Protein AF-A0A2V7ZYI4-F1 (afdb_monomer_lite)

pLDDT: mean 92.45, std 8.33, range [56.66, 98.75]

Secondary structure (DSSP, 8-state):
-TTTT--GGGSHHHHHHHHHT--------TT--HHHHHHHHHHHGGG-SS--EEEEE--GGGGGGGG--SS-EE-GGG-EEPPP---HHHHHHHHHS----HHHHHHHHHHHHHHHHHHHHHHHHTTPEEEEEEEEESSPPHHHHHHHHHHTGGGT--EEEEEE-TTSEETTEEEE-HHHHHHHHHHHHHHHH--

Radius of gyration: 17.05 Å; chains: 1; bounding box: 43×34×42 Å

Sequence (195 aa):
MFGEGLAWDETVPAQVGAMLGIQTANLAVHGYSTDQAYLRLETELPRFRQPVAIVTLFMTALFGRNLDDDRPHLGPGLAWLPAEHASRLAALAGLLVPYRTDATVRQGIQVTREVLRATVELARARGAQPLIVIPQLGPEVPSERVLRRRIVDEAGLPSVLVEIDPEWHLRWDRHPNARGAHAIASAIAARLEQK

Foldseek 3Di:
DQQPPHDPCLGLQNLLCVLQVHDGDDQDDPPDDLQRSLVSCVVCVVVDQQAAADEAEDELVCLVSLLAQQAFGQFPVRDTDGRDDDDPVVVVVCVVPVDDDPVSVVRSLRRLLVSLVSSCVVCVVSVYHYEYEYEDQADQDPSSVVSCCSRDVVSVRHYDYQYAYNVQADPVDRRGHSVRSNSSNVRVNVSSVPD

Structure (mmCIF, N/CA/C/O backbone):
data_AF-A0A2V7ZYI4-F1
#
_entry.id   AF-A0A2V7ZYI4-F1
#
loop_
_atom_site.group_PDB
_atom_site.id
_atom_site.type_symbol
_atom_site.label_atom_id
_atom_site.label_alt_id
_atom_site.label_comp_id
_atom_site.label_asym_id
_atom_site.label_entity_id
_atom_site.label_seq_id
_atom_site.pdbx_PDB_ins_code
_atom_site.Cartn_x
_atom_site.Cartn_y
_atom_site.Cartn_z
_atom_site.occupancy
_atom_site.B_iso_or_equiv
_atom_site.auth_seq_id
_atom_site.auth_comp_id
_atom_site.auth_asym_id
_atom_site.auth_atom_id
_atom_site.pdbx_PDB_model_num
ATOM 1 N N . MET A 1 1 ? 9.195 -5.439 7.568 1.00 69.12 1 MET A N 1
ATOM 2 C CA . MET A 1 1 ? 7.737 -5.172 7.494 1.00 69.12 1 MET A CA 1
ATOM 3 C C . MET A 1 1 ? 7.470 -3.819 8.160 1.00 69.12 1 MET A C 1
ATOM 5 O O . MET A 1 1 ? 8.301 -3.399 8.950 1.00 69.12 1 MET A O 1
ATOM 9 N N . PHE A 1 2 ? 6.384 -3.093 7.869 1.00 74.00 2 PHE A N 1
ATOM 10 C CA . PHE A 1 2 ? 6.040 -1.882 8.641 1.00 74.00 2 PHE A CA 1
ATOM 11 C C . PHE A 1 2 ? 5.583 -2.295 10.051 1.00 74.00 2 PHE A C 1
ATOM 13 O O . PHE A 1 2 ? 4.421 -2.636 10.253 1.00 74.00 2 PHE A O 1
ATOM 20 N N . GLY A 1 3 ? 6.538 -2.353 10.983 1.00 83.62 3 GLY A N 1
ATOM 21 C CA . GLY A 1 3 ? 6.430 -3.033 12.281 1.00 83.62 3 GLY A CA 1
ATOM 22 C C . GLY A 1 3 ? 7.670 -3.862 12.652 1.00 83.62 3 GLY A C 1
ATOM 23 O O . GLY A 1 3 ? 7.759 -4.356 13.769 1.00 83.62 3 GLY A O 1
ATOM 24 N N . GLU A 1 4 ? 8.630 -4.016 11.731 1.00 86.50 4 GLU A N 1
ATOM 25 C CA . GLU A 1 4 ? 9.935 -4.631 12.002 1.00 86.50 4 GLU A CA 1
ATOM 26 C C . GLU A 1 4 ? 10.623 -3.933 13.177 1.00 86.50 4 GLU A C 1
ATOM 28 O O . GLU A 1 4 ? 10.681 -2.707 13.202 1.00 86.50 4 GLU A O 1
ATOM 33 N N . GLY A 1 5 ? 11.152 -4.694 14.136 1.00 89.25 5 GLY A N 1
ATOM 34 C CA . GLY A 1 5 ? 11.906 -4.134 15.261 1.00 89.25 5 GLY A CA 1
ATOM 35 C C . GLY A 1 5 ? 11.109 -3.240 16.222 1.00 89.25 5 GLY A C 1
ATOM 36 O O . GLY A 1 5 ? 11.733 -2.587 17.054 1.00 89.25 5 GLY A O 1
ATOM 37 N N . LEU A 1 6 ? 9.775 -3.206 16.117 1.00 93.69 6 LEU A N 1
ATOM 38 C CA . LEU A 1 6 ? 8.882 -2.432 16.984 1.00 93.69 6 LEU A CA 1
ATOM 39 C C . LEU A 1 6 ? 8.111 -3.340 17.947 1.00 93.69 6 LEU A C 1
ATOM 41 O O . LEU A 1 6 ? 7.772 -4.479 17.608 1.00 93.69 6 LEU A O 1
ATOM 45 N N . ALA A 1 7 ? 7.787 -2.822 19.132 1.00 94.94 7 ALA A N 1
ATOM 46 C CA . ALA A 1 7 ? 6.774 -3.430 19.987 1.00 94.94 7 ALA A CA 1
ATOM 47 C C . ALA A 1 7 ? 5.385 -3.301 19.337 1.00 94.94 7 ALA A C 1
ATOM 49 O O . ALA A 1 7 ? 5.161 -2.448 18.477 1.00 94.94 7 ALA A O 1
ATOM 50 N N . TRP A 1 8 ? 4.437 -4.169 19.713 1.00 94.00 8 TRP A N 1
ATOM 51 C CA . TRP A 1 8 ? 3.119 -4.217 19.064 1.00 94.00 8 TRP A CA 1
ATOM 52 C C . TRP A 1 8 ? 2.405 -2.861 19.079 1.00 94.00 8 TRP A C 1
ATOM 54 O O . TRP A 1 8 ? 1.920 -2.427 18.038 1.00 94.00 8 TRP A O 1
ATOM 64 N N . ASP A 1 9 ? 2.372 -2.192 20.227 1.00 96.56 9 ASP A N 1
ATOM 65 C CA . ASP A 1 9 ? 1.750 -0.884 20.451 1.00 96.56 9 ASP A CA 1
ATOM 66 C C . ASP A 1 9 ? 2.383 0.245 19.626 1.00 96.56 9 ASP A C 1
ATOM 68 O O . ASP A 1 9 ? 1.707 1.208 19.270 1.00 96.56 9 ASP A O 1
ATOM 72 N N . GLU A 1 10 ? 3.648 0.091 19.240 1.00 96.50 10 GLU A N 1
ATOM 73 C CA . GLU A 1 10 ? 4.352 1.017 18.355 1.00 96.50 10 GLU A CA 1
ATOM 74 C C . GLU A 1 10 ? 4.038 0.772 16.869 1.00 96.50 10 GLU A C 1
ATOM 76 O O . GLU A 1 10 ? 4.338 1.618 16.023 1.00 96.50 10 GLU A O 1
ATOM 81 N N . THR A 1 11 ? 3.427 -0.358 16.503 1.00 96.19 11 THR A N 1
ATOM 82 C CA . THR A 1 11 ? 3.139 -0.670 15.096 1.00 96.19 11 THR A CA 1
ATOM 83 C C . THR A 1 11 ? 1.992 0.171 14.530 1.00 96.19 11 THR A C 1
ATOM 85 O O . THR A 1 11 ? 1.044 0.533 15.228 1.00 96.19 11 THR A O 1
ATOM 88 N N . VAL A 1 12 ? 2.028 0.418 13.215 1.00 97.06 12 VAL A N 1
ATOM 89 C CA . VAL A 1 12 ? 0.954 1.110 12.477 1.00 97.06 12 VAL A CA 1
ATOM 90 C C . VAL A 1 12 ? -0.446 0.545 12.787 1.00 97.06 12 VAL A C 1
ATOM 92 O O . VAL A 1 12 ? -1.312 1.330 13.170 1.00 97.06 12 VAL A O 1
ATOM 95 N N . PRO A 1 13 ? -0.719 -0.774 12.662 1.00 96.38 13 PRO A N 1
ATOM 96 C CA . PRO A 1 13 ? -2.055 -1.307 12.932 1.00 96.38 13 PRO A CA 1
ATOM 97 C C . PRO A 1 13 ? -2.499 -1.133 14.389 1.00 96.38 13 PRO A C 1
ATOM 99 O O . PRO A 1 13 ? -3.682 -0.886 14.618 1.00 96.38 13 PRO A O 1
ATOM 102 N N . ALA A 1 14 ? -1.604 -1.239 15.375 1.00 96.56 14 ALA A N 1
ATOM 103 C CA . ALA A 1 14 ? -1.987 -1.029 16.771 1.00 96.56 14 ALA A CA 1
ATOM 104 C C . ALA A 1 14 ? -2.364 0.433 17.036 1.00 96.56 14 ALA A C 1
ATOM 106 O O . ALA A 1 14 ? -3.414 0.703 17.618 1.00 96.56 14 ALA A O 1
ATOM 107 N N . GLN A 1 15 ? -1.556 1.368 16.533 1.00 98.06 15 GLN A N 1
ATOM 108 C CA . GLN A 1 15 ? -1.807 2.799 16.681 1.00 98.06 15 GLN A CA 1
ATOM 109 C C . GLN A 1 15 ? -3.094 3.238 15.972 1.00 98.06 15 GLN A C 1
ATOM 111 O O . GLN A 1 15 ? -3.906 3.929 16.580 1.00 98.06 15 GLN A O 1
ATOM 116 N N . VAL A 1 16 ? -3.341 2.786 14.735 1.00 97.69 16 VAL A N 1
ATOM 117 C CA . VAL A 1 16 ? -4.602 3.074 14.018 1.00 97.69 16 VAL A CA 1
ATOM 118 C C . VAL A 1 16 ? -5.809 2.548 14.796 1.00 97.69 16 VAL A C 1
ATOM 120 O O . VAL A 1 16 ? -6.808 3.252 14.930 1.00 97.69 16 VAL A O 1
ATOM 123 N N . GLY A 1 17 ? -5.717 1.328 15.336 1.00 97.06 17 GLY A N 1
ATOM 124 C CA . GLY A 1 17 ? -6.786 0.744 16.146 1.00 97.06 17 GLY A CA 1
ATOM 125 C C . GLY A 1 17 ? -7.077 1.556 17.405 1.00 97.06 17 GLY A C 1
ATOM 126 O O . GLY A 1 17 ? -8.238 1.836 17.698 1.00 97.06 17 GLY A O 1
ATOM 127 N N . ALA A 1 18 ? -6.028 1.996 18.104 1.00 97.88 18 ALA A N 1
ATOM 128 C CA . ALA A 1 18 ? -6.147 2.853 19.279 1.00 97.88 18 ALA A CA 1
ATOM 129 C C . ALA A 1 18 ? -6.742 4.234 18.947 1.00 97.88 18 ALA A C 1
ATOM 131 O O . ALA A 1 18 ? -7.610 4.703 19.677 1.00 97.88 18 ALA A O 1
ATOM 132 N N . MET A 1 19 ? -6.318 4.860 17.842 1.00 98.06 19 MET A N 1
ATOM 133 C CA . MET A 1 19 ? -6.811 6.174 17.404 1.00 98.06 19 MET A CA 1
ATOM 134 C C . MET A 1 19 ? -8.295 6.143 17.026 1.00 98.06 19 MET A C 1
ATOM 136 O O . MET A 1 19 ? -9.040 7.039 17.404 1.00 98.06 19 MET A O 1
ATOM 140 N N . LEU A 1 20 ? -8.728 5.107 16.302 1.00 97.00 20 LEU A N 1
ATOM 141 C CA . LEU A 1 20 ? -10.095 5.004 15.777 1.00 97.00 20 LEU A CA 1
ATOM 142 C C . LEU A 1 20 ? -11.052 4.224 16.692 1.00 97.00 20 LEU A C 1
ATOM 144 O O . LEU A 1 20 ? -12.243 4.130 16.399 1.00 97.00 20 LEU A O 1
ATOM 148 N N . GLY A 1 21 ? -10.547 3.614 17.769 1.00 96.81 21 GLY A N 1
ATOM 149 C CA . GLY A 1 21 ? -11.335 2.737 1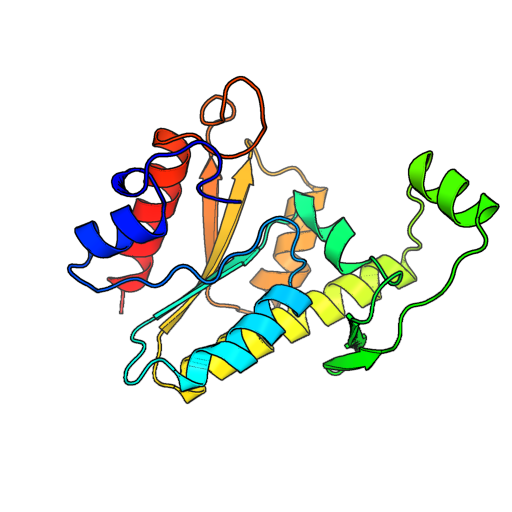8.638 1.00 96.81 21 GLY A CA 1
ATOM 150 C C . GLY A 1 21 ? -11.841 1.473 17.930 1.00 96.81 21 GLY A C 1
ATOM 151 O O . GLY A 1 21 ? -12.912 0.970 18.267 1.00 96.81 21 GLY A O 1
ATOM 152 N N . ILE A 1 22 ? -11.098 0.966 16.939 1.00 95.06 22 ILE A N 1
ATOM 153 C CA . ILE A 1 22 ? -11.467 -0.220 16.150 1.00 95.06 22 ILE A CA 1
ATOM 154 C C . ILE A 1 22 ? -10.464 -1.356 16.336 1.00 95.06 22 ILE A C 1
ATOM 156 O O . ILE A 1 22 ? -9.273 -1.143 16.558 1.00 95.06 22 ILE A O 1
ATOM 160 N N . GLN A 1 23 ? -10.937 -2.590 16.176 1.00 95.12 23 GLN A N 1
ATOM 161 C CA . GLN A 1 23 ? -10.051 -3.744 16.111 1.00 95.12 23 GLN A CA 1
ATOM 162 C C . GLN A 1 23 ? -9.284 -3.747 14.785 1.00 95.12 23 GLN A C 1
ATOM 164 O O . GLN A 1 23 ? -9.879 -3.626 13.713 1.00 95.12 23 GLN A O 1
ATOM 169 N N . THR A 1 24 ? -7.972 -3.957 14.854 1.00 95.88 24 THR A N 1
ATOM 170 C CA . THR A 1 24 ? -7.116 -4.114 13.676 1.00 95.88 24 THR A CA 1
ATOM 171 C C . THR A 1 24 ? -6.590 -5.539 13.557 1.00 95.88 24 THR A C 1
ATOM 173 O O . THR A 1 24 ? -6.437 -6.263 14.541 1.00 95.88 24 THR A O 1
ATOM 176 N N . ALA A 1 25 ? -6.329 -5.956 12.319 1.00 94.75 25 ALA A N 1
ATOM 177 C CA . ALA A 1 25 ? -5.711 -7.234 11.998 1.00 94.75 25 ALA A CA 1
ATOM 178 C C . ALA A 1 25 ? -4.560 -6.996 11.021 1.00 94.75 25 ALA A C 1
ATOM 180 O O . ALA A 1 25 ? -4.760 -6.431 9.946 1.00 94.75 25 ALA A O 1
ATOM 181 N N . ASN A 1 26 ? -3.351 -7.413 11.398 1.00 94.62 26 ASN A N 1
ATOM 182 C CA . ASN A 1 26 ? -2.178 -7.260 10.548 1.00 94.62 26 ASN A CA 1
ATOM 183 C C . ASN A 1 26 ? -2.015 -8.485 9.637 1.00 94.62 26 ASN A C 1
ATOM 185 O O . ASN A 1 26 ? -1.666 -9.567 10.103 1.00 94.62 26 ASN A O 1
ATOM 189 N N . LEU A 1 27 ? -2.259 -8.299 8.338 1.00 95.31 27 LEU A N 1
ATOM 190 C CA . LEU A 1 27 ? -2.036 -9.318 7.304 1.00 95.31 27 LEU A CA 1
ATOM 191 C C . LEU A 1 27 ? -0.724 -9.107 6.533 1.00 95.31 27 LEU A C 1
ATOM 193 O O . LEU A 1 27 ? -0.447 -9.852 5.592 1.00 95.31 27 LEU A O 1
ATOM 197 N N . ALA A 1 28 ? 0.066 -8.090 6.892 1.00 92.94 28 ALA A N 1
ATOM 198 C CA . ALA A 1 28 ? 1.283 -7.746 6.176 1.00 92.94 28 ALA A CA 1
ATOM 199 C C . ALA A 1 28 ? 2.366 -8.810 6.382 1.00 92.94 28 ALA A C 1
ATOM 201 O O . ALA A 1 28 ? 2.626 -9.263 7.496 1.00 92.94 28 ALA A O 1
ATOM 202 N N . VAL A 1 29 ? 3.045 -9.158 5.291 1.00 91.75 29 VAL A N 1
ATOM 203 C CA . VAL A 1 29 ? 4.155 -10.111 5.290 1.00 91.75 29 VAL A CA 1
ATOM 204 C C . VAL A 1 29 ? 5.398 -9.419 4.749 1.00 91.75 29 VAL A C 1
ATOM 206 O O . VAL A 1 29 ? 5.342 -8.665 3.774 1.00 91.75 29 VAL A O 1
ATOM 209 N N . HIS A 1 30 ? 6.538 -9.649 5.402 1.00 88.31 30 HIS A N 1
ATOM 210 C CA . HIS A 1 30 ? 7.813 -9.121 4.935 1.00 88.31 30 HIS A CA 1
ATOM 211 C C . HIS A 1 30 ? 8.129 -9.644 3.523 1.00 88.31 30 HIS A C 1
ATOM 213 O O . HIS A 1 30 ? 8.018 -10.835 3.254 1.00 88.31 30 HIS A O 1
ATOM 219 N N . GLY A 1 31 ? 8.575 -8.752 2.636 1.00 87.50 31 GLY A N 1
ATOM 220 C CA . GLY A 1 31 ? 9.071 -9.122 1.308 1.00 87.50 31 GLY A CA 1
ATOM 221 C C . GLY A 1 31 ? 7.995 -9.327 0.243 1.00 87.50 31 GLY A C 1
ATOM 222 O O . GLY A 1 31 ? 8.355 -9.479 -0.918 1.00 87.50 31 GLY A O 1
ATOM 223 N N . TYR A 1 32 ? 6.708 -9.269 0.596 1.00 93.19 32 TYR A N 1
ATOM 224 C CA . TYR A 1 32 ? 5.643 -9.382 -0.396 1.00 93.19 32 TYR A CA 1
ATOM 225 C C . TYR A 1 32 ? 5.668 -8.214 -1.384 1.00 93.19 32 TYR A C 1
ATOM 227 O O . TYR A 1 32 ? 5.877 -7.051 -1.030 1.00 93.19 32 TYR A O 1
ATOM 235 N N . SER A 1 33 ? 5.439 -8.575 -2.635 1.00 94.56 33 SER A N 1
ATOM 236 C CA . SER A 1 33 ? 5.037 -7.703 -3.737 1.00 94.56 33 SER A CA 1
ATOM 237 C C . SER A 1 33 ? 3.538 -7.382 -3.658 1.00 94.56 33 SER A C 1
ATOM 239 O O . SER A 1 33 ? 2.799 -7.930 -2.831 1.00 94.56 33 SER A O 1
ATOM 241 N N . THR A 1 34 ? 3.068 -6.469 -4.510 1.00 96.56 34 THR A N 1
ATOM 242 C CA . THR A 1 34 ? 1.674 -6.005 -4.480 1.00 96.56 34 THR A CA 1
ATOM 243 C C . THR A 1 34 ? 0.669 -7.115 -4.821 1.00 96.56 34 THR A C 1
ATOM 245 O O . THR A 1 34 ? -0.383 -7.184 -4.187 1.00 96.56 34 THR A O 1
ATOM 248 N N . ASP A 1 35 ? 0.980 -8.013 -5.760 1.00 96.81 35 ASP A N 1
ATOM 249 C CA . ASP A 1 35 ? 0.116 -9.150 -6.122 1.00 96.81 35 ASP A CA 1
ATOM 250 C C . ASP A 1 35 ? 0.054 -10.200 -5.008 1.00 96.81 35 ASP A C 1
ATOM 252 O O . ASP A 1 35 ? -1.032 -10.664 -4.667 1.00 96.81 35 ASP A O 1
ATOM 256 N N . GLN A 1 36 ? 1.179 -10.509 -4.357 1.00 96.88 36 GLN A N 1
ATOM 257 C CA . GLN A 1 36 ? 1.183 -11.408 -3.197 1.00 96.88 36 GLN A CA 1
ATOM 258 C C . GLN A 1 36 ? 0.347 -10.852 -2.038 1.00 96.88 36 GLN A C 1
ATOM 260 O O . GLN A 1 36 ? -0.393 -11.599 -1.395 1.00 96.88 36 GLN A O 1
ATOM 265 N N . ALA A 1 37 ? 0.432 -9.542 -1.778 1.00 97.31 37 ALA A N 1
ATOM 266 C CA . ALA A 1 37 ? -0.395 -8.887 -0.767 1.00 97.31 37 ALA A CA 1
ATOM 267 C C . ALA A 1 37 ? -1.894 -8.966 -1.110 1.00 97.31 37 ALA A C 1
ATOM 269 O O . ALA A 1 37 ? -2.702 -9.275 -0.232 1.00 97.31 37 ALA A O 1
ATOM 270 N N . TYR A 1 38 ? -2.262 -8.755 -2.378 1.00 98.06 38 TYR A N 1
ATOM 271 C CA . TYR A 1 38 ? -3.641 -8.891 -2.853 1.00 98.06 38 TYR A CA 1
ATOM 272 C C . TYR A 1 38 ? -4.176 -10.323 -2.704 1.00 98.06 38 TYR A C 1
ATOM 274 O O . TYR A 1 38 ? -5.234 -10.520 -2.113 1.00 98.06 38 TYR A O 1
ATOM 282 N N . LEU A 1 39 ? -3.428 -11.333 -3.150 1.00 97.69 39 LEU A N 1
ATOM 283 C CA . LEU A 1 39 ? -3.840 -12.740 -3.052 1.00 97.69 39 LEU A CA 1
ATOM 284 C C . LEU A 1 39 ? -3.966 -13.211 -1.599 1.00 97.69 39 LEU A C 1
ATOM 286 O O . LEU A 1 39 ? -4.873 -13.968 -1.235 1.00 97.69 39 LEU A O 1
ATOM 290 N N . ARG A 1 40 ? -3.066 -12.732 -0.734 1.00 97.56 40 ARG A N 1
ATOM 291 C CA . ARG A 1 40 ? -3.145 -12.971 0.707 1.00 97.56 40 ARG A CA 1
ATOM 292 C C . ARG A 1 40 ? -4.410 -12.359 1.292 1.00 97.56 40 ARG A C 1
ATOM 294 O O . ARG A 1 40 ? -5.098 -13.034 2.057 1.00 97.56 40 ARG A O 1
ATOM 301 N N . LEU A 1 41 ? -4.717 -11.112 0.932 1.00 97.94 41 LEU A N 1
ATOM 302 C CA . LEU A 1 41 ? -5.949 -10.456 1.345 1.00 97.94 41 LEU A CA 1
ATOM 303 C C . LEU A 1 41 ? -7.167 -11.251 0.871 1.00 97.94 41 LEU A C 1
ATOM 305 O O . LEU A 1 41 ? -8.019 -11.560 1.692 1.00 97.94 41 LEU A O 1
ATOM 309 N N . GLU A 1 42 ? -7.236 -11.627 -0.403 1.00 97.69 42 GLU A N 1
ATOM 310 C CA . GLU A 1 42 ? -8.343 -12.412 -0.963 1.00 97.69 42 GLU A CA 1
ATOM 311 C C . GLU A 1 42 ? -8.582 -13.717 -0.189 1.00 97.69 42 GLU A C 1
ATOM 313 O O . GLU A 1 42 ? -9.720 -14.038 0.160 1.00 97.69 42 GLU A O 1
ATOM 318 N N . THR A 1 43 ? -7.503 -14.413 0.170 1.00 97.81 43 THR A N 1
ATOM 319 C CA . THR A 1 43 ? -7.553 -15.666 0.938 1.00 97.81 43 THR A CA 1
ATOM 320 C C . THR A 1 43 ? -8.036 -15.460 2.378 1.00 97.81 43 THR A C 1
ATOM 322 O O . THR A 1 43 ? -8.790 -16.271 2.917 1.00 97.81 43 THR A O 1
ATOM 325 N N . GLU A 1 44 ? -7.582 -14.396 3.041 1.00 97.62 44 GLU A N 1
ATOM 326 C CA . GLU A 1 44 ? -7.822 -14.170 4.471 1.00 97.62 44 GLU A CA 1
ATOM 327 C C . GLU A 1 44 ? -9.108 -13.388 4.750 1.00 97.62 44 GLU A C 1
ATOM 329 O O . GLU A 1 44 ? -9.748 -13.590 5.784 1.00 97.62 44 GLU A O 1
ATOM 334 N N . LEU A 1 45 ? -9.533 -12.528 3.823 1.00 96.25 45 LEU A N 1
ATOM 335 C CA . LEU A 1 45 ? -10.671 -11.628 3.991 1.00 96.25 45 LEU A CA 1
ATOM 336 C C . LEU A 1 45 ? -11.989 -12.337 4.370 1.00 96.25 45 LEU A C 1
ATOM 338 O O . LEU A 1 45 ? -12.746 -11.775 5.162 1.00 96.25 45 LEU A O 1
ATOM 342 N N . PRO A 1 46 ? -12.321 -13.553 3.882 1.00 96.31 46 PRO A N 1
ATOM 343 C CA . PRO A 1 46 ? -13.496 -14.305 4.341 1.00 96.31 46 PRO A CA 1
ATOM 344 C C . PRO A 1 46 ? -13.548 -14.586 5.851 1.00 96.31 46 PRO A C 1
ATOM 346 O O . PRO A 1 46 ? -14.633 -14.813 6.380 1.00 96.31 46 PRO A O 1
ATOM 349 N N . ARG A 1 47 ? -12.413 -14.550 6.563 1.00 96.19 47 ARG A N 1
ATOM 350 C CA . ARG A 1 47 ? -12.356 -14.785 8.017 1.00 96.19 47 ARG A CA 1
ATOM 351 C C . ARG A 1 47 ? -12.863 -13.594 8.835 1.00 96.19 47 ARG A C 1
ATOM 353 O O . ARG A 1 47 ? -13.225 -13.761 9.998 1.00 96.19 47 ARG A O 1
ATOM 360 N N . PHE A 1 48 ? -12.920 -12.404 8.237 1.00 95.31 48 PHE A N 1
ATOM 361 C CA . PHE A 1 48 ? -13.369 -11.178 8.893 1.00 95.31 48 PHE A CA 1
ATOM 362 C C . PHE A 1 48 ? -14.845 -10.928 8.582 1.00 95.31 48 PHE A C 1
ATOM 364 O O . PHE A 1 48 ? -15.224 -10.743 7.426 1.00 95.31 48 PHE A O 1
ATOM 371 N N . ARG A 1 49 ? -15.687 -10.919 9.623 1.00 92.56 49 ARG A N 1
ATOM 372 C CA . ARG A 1 49 ? -17.150 -10.812 9.474 1.00 92.56 49 ARG A CA 1
ATOM 373 C C . ARG A 1 49 ? -17.610 -9.447 8.960 1.00 92.56 49 ARG A C 1
ATOM 375 O O . ARG A 1 49 ? -18.491 -9.391 8.113 1.00 92.56 49 ARG A O 1
ATOM 382 N N . GLN A 1 50 ? -17.047 -8.368 9.500 1.00 94.25 50 GLN A N 1
ATOM 383 C CA . GLN A 1 50 ? -17.452 -6.987 9.207 1.00 94.25 50 GLN A CA 1
ATOM 384 C C . GLN A 1 50 ? -16.215 -6.076 9.123 1.00 94.25 50 GLN A C 1
ATOM 386 O O . GLN A 1 50 ? -15.996 -5.254 10.013 1.00 94.25 50 GLN A O 1
ATOM 391 N N . PRO A 1 51 ? -15.345 -6.250 8.110 1.00 96.44 51 PRO A N 1
ATOM 392 C CA . PRO A 1 51 ? -14.233 -5.330 7.906 1.00 96.44 51 PRO A CA 1
ATOM 393 C C . PRO A 1 51 ? -14.781 -3.934 7.579 1.00 96.44 51 PRO A C 1
ATOM 395 O O . PRO A 1 51 ? -15.569 -3.781 6.651 1.00 96.44 51 PRO A O 1
ATOM 398 N N . VAL A 1 52 ? -14.365 -2.916 8.334 1.00 96.88 52 VAL A N 1
ATOM 399 C CA . VAL A 1 52 ? -14.794 -1.520 8.108 1.00 96.88 52 VAL A CA 1
ATOM 400 C C . VAL A 1 52 ? -13.845 -0.758 7.185 1.00 96.88 52 VAL A C 1
ATOM 402 O O . VAL A 1 52 ? -14.264 0.157 6.483 1.00 96.88 52 VAL A O 1
ATOM 405 N N . ALA A 1 53 ? -12.578 -1.166 7.137 1.00 97.94 53 ALA A N 1
ATOM 406 C CA . ALA A 1 53 ? -11.565 -0.609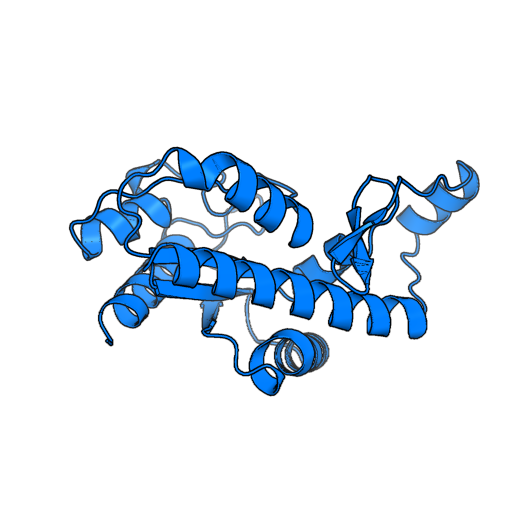 6.255 1.00 97.94 53 ALA A CA 1
ATOM 407 C C . ALA A 1 53 ? -10.562 -1.690 5.839 1.00 97.94 53 ALA A C 1
ATOM 409 O O . ALA A 1 53 ? -10.294 -2.628 6.593 1.00 97.94 53 ALA A O 1
ATOM 410 N N . ILE A 1 54 ? -9.995 -1.540 4.643 1.00 98.19 54 ILE A N 1
ATOM 411 C CA . ILE A 1 54 ? -8.862 -2.330 4.161 1.00 98.19 54 ILE A CA 1
ATOM 412 C C . ILE A 1 54 ? -7.770 -1.358 3.743 1.00 98.19 54 ILE A C 1
ATOM 414 O O . ILE A 1 54 ? -7.943 -0.569 2.812 1.00 98.19 54 ILE A O 1
ATOM 418 N N . VAL A 1 55 ? -6.642 -1.443 4.439 1.00 98.06 55 VAL A N 1
ATOM 419 C CA . VAL A 1 55 ? -5.468 -0.610 4.196 1.00 98.06 55 VAL A CA 1
ATOM 420 C C . VAL A 1 55 ? -4.391 -1.466 3.541 1.00 98.06 55 VAL A C 1
ATOM 422 O O . VAL A 1 55 ? -3.980 -2.479 4.104 1.00 98.06 55 VAL A O 1
ATOM 425 N N . THR A 1 56 ? -3.928 -1.060 2.360 1.00 97.75 56 THR A N 1
ATOM 426 C CA . THR A 1 56 ? -2.816 -1.711 1.656 1.00 97.75 56 THR A CA 1
ATOM 427 C C . THR A 1 56 ? -1.652 -0.742 1.494 1.00 97.75 56 THR A C 1
ATOM 429 O O . THR A 1 56 ? -1.859 0.453 1.288 1.00 97.75 56 THR A O 1
ATOM 432 N N . LEU A 1 57 ? -0.424 -1.244 1.607 1.00 95.44 57 LEU A N 1
ATOM 433 C CA . LEU A 1 57 ? 0.785 -0.440 1.438 1.00 95.44 57 LEU A CA 1
ATOM 434 C C . LEU A 1 57 ? 1.310 -0.588 0.010 1.00 95.44 57 LEU A C 1
ATOM 436 O O . LEU A 1 57 ? 1.460 -1.703 -0.489 1.00 95.44 57 LEU A O 1
ATOM 440 N N . PHE A 1 58 ? 1.658 0.528 -0.621 1.00 95.88 58 PHE A N 1
ATOM 441 C CA . PHE A 1 58 ? 2.328 0.550 -1.916 1.00 95.88 58 PHE A CA 1
ATOM 442 C C . PHE A 1 58 ? 3.490 1.543 -1.889 1.00 95.88 58 PHE A C 1
ATOM 444 O O . PHE A 1 58 ? 3.278 2.732 -1.693 1.00 95.88 58 PHE A O 1
ATOM 451 N N . MET A 1 59 ? 4.719 1.071 -2.105 1.00 93.50 59 MET A N 1
ATOM 452 C CA . MET A 1 59 ? 5.907 1.928 -2.175 1.00 93.50 59 MET A CA 1
ATOM 453 C C . MET A 1 59 ? 6.492 1.902 -3.583 1.00 93.50 59 MET A C 1
ATOM 455 O O . MET A 1 59 ? 6.844 0.839 -4.094 1.00 93.50 59 MET A O 1
ATOM 459 N N . THR A 1 60 ? 6.680 3.077 -4.176 1.00 92.31 60 THR A N 1
ATOM 460 C CA . THR A 1 60 ? 7.349 3.251 -5.475 1.00 92.31 60 THR A CA 1
ATOM 461 C C . THR A 1 60 ? 8.785 2.726 -5.449 1.00 92.31 60 THR A C 1
ATOM 463 O O . THR A 1 60 ? 9.196 2.040 -6.382 1.00 92.31 60 THR A O 1
ATOM 466 N N . ALA A 1 61 ? 9.506 2.930 -4.343 1.00 88.06 61 ALA A N 1
ATOM 467 C CA . ALA A 1 61 ? 10.851 2.391 -4.123 1.00 88.06 61 ALA A CA 1
ATOM 468 C C . ALA A 1 61 ? 10.922 0.850 -4.172 1.00 88.06 61 ALA A C 1
ATOM 470 O O . ALA A 1 61 ? 11.984 0.285 -4.426 1.00 88.06 61 ALA A O 1
ATOM 471 N N . LEU A 1 62 ? 9.800 0.156 -3.944 1.00 88.62 62 LEU A N 1
ATOM 472 C CA . LEU A 1 62 ? 9.708 -1.307 -3.989 1.00 88.62 62 LEU A CA 1
ATOM 473 C C . LEU A 1 62 ? 9.073 -1.828 -5.283 1.00 88.62 62 LEU A C 1
ATOM 475 O O . LEU A 1 62 ? 8.870 -3.034 -5.408 1.00 88.62 62 LEU A O 1
ATOM 479 N N . PHE A 1 63 ? 8.808 -0.955 -6.261 1.00 92.88 63 PHE A N 1
ATOM 480 C CA . PHE A 1 63 ? 8.187 -1.323 -7.536 1.00 92.88 63 PHE A CA 1
ATOM 481 C C . PHE A 1 63 ? 8.936 -2.444 -8.270 1.00 92.88 63 PHE A C 1
ATOM 483 O O . PHE A 1 63 ? 8.302 -3.272 -8.914 1.00 92.88 63 PHE A O 1
ATOM 490 N N . GLY A 1 64 ? 10.263 -2.528 -8.118 1.00 89.38 64 GLY A N 1
ATOM 491 C CA . GLY A 1 64 ? 11.065 -3.612 -8.691 1.00 89.38 64 GLY A CA 1
ATOM 492 C C . GLY A 1 64 ? 10.562 -5.014 -8.323 1.00 89.38 64 GLY A C 1
ATOM 493 O O . GLY A 1 64 ? 10.589 -5.887 -9.181 1.00 89.38 64 GLY A O 1
ATOM 494 N N . ARG A 1 65 ? 10.000 -5.204 -7.118 1.00 88.94 65 ARG A N 1
ATOM 495 C CA . ARG A 1 65 ? 9.437 -6.493 -6.663 1.00 88.94 65 ARG A CA 1
ATOM 496 C C . ARG A 1 65 ? 8.197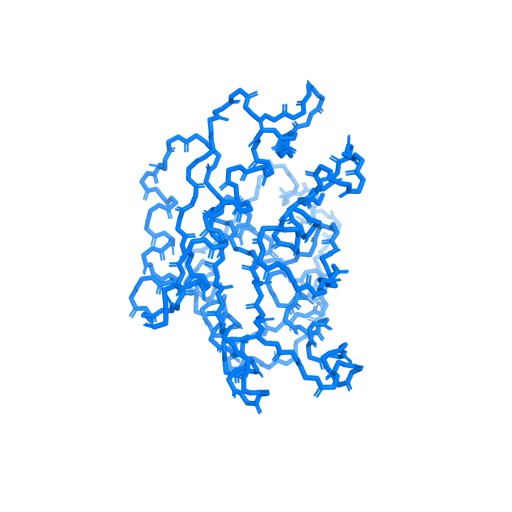 -6.931 -7.437 1.00 88.94 65 ARG A C 1
ATOM 498 O O . ARG A 1 65 ? 7.854 -8.108 -7.463 1.00 88.94 65 ARG A O 1
ATOM 505 N N . ASN A 1 66 ? 7.501 -5.975 -8.046 1.00 92.38 66 ASN A N 1
ATOM 506 C CA . ASN A 1 66 ? 6.342 -6.249 -8.890 1.00 92.38 66 ASN A CA 1
ATOM 507 C C . ASN A 1 66 ? 6.757 -6.624 -10.322 1.00 92.38 66 ASN A C 1
ATOM 509 O O . ASN A 1 66 ? 5.894 -6.927 -11.139 1.00 92.38 66 ASN A O 1
ATOM 513 N N . LEU A 1 67 ? 8.056 -6.554 -10.640 1.00 92.00 67 LEU A N 1
ATOM 514 C CA . LEU A 1 67 ? 8.627 -6.962 -11.925 1.00 92.00 67 LEU A CA 1
ATOM 515 C C . LEU A 1 67 ? 9.282 -8.347 -11.858 1.00 92.00 67 LEU A C 1
ATOM 517 O O . LEU A 1 67 ? 9.787 -8.815 -12.875 1.00 92.00 67 LEU A O 1
ATOM 521 N N . ASP A 1 68 ? 9.352 -8.952 -10.673 1.00 88.12 68 ASP A N 1
ATOM 522 C CA . ASP A 1 68 ? 9.964 -10.263 -10.478 1.00 88.12 68 ASP A CA 1
ATOM 523 C C . ASP A 1 68 ? 9.030 -11.366 -10.988 1.00 88.12 68 ASP A C 1
ATOM 525 O O . ASP A 1 68 ? 7.851 -11.414 -10.631 1.00 88.12 68 ASP A O 1
ATOM 529 N N . ASP A 1 69 ? 9.582 -12.244 -11.820 1.00 88.62 69 ASP A N 1
ATOM 530 C CA . ASP A 1 69 ? 8.909 -13.349 -12.503 1.00 88.62 69 ASP A CA 1
ATOM 531 C C . ASP A 1 69 ? 9.460 -14.723 -12.080 1.00 88.62 69 ASP A C 1
ATOM 533 O O . ASP A 1 69 ? 8.930 -15.752 -12.490 1.00 88.62 69 ASP A O 1
ATOM 537 N N . ASP A 1 70 ? 10.445 -14.765 -11.178 1.00 87.88 70 ASP A N 1
ATOM 538 C CA . ASP A 1 70 ? 11.085 -15.977 -10.638 1.00 87.88 70 ASP A CA 1
ATOM 539 C C . ASP A 1 70 ? 10.194 -16.784 -9.672 1.00 87.88 70 ASP A C 1
ATOM 541 O O . ASP A 1 70 ? 10.597 -17.803 -9.103 1.00 87.88 70 ASP A O 1
ATOM 545 N N . ARG A 1 71 ? 8.944 -16.348 -9.513 1.00 90.69 71 ARG A N 1
ATOM 546 C CA . ARG A 1 71 ? 7.886 -16.966 -8.715 1.00 90.69 71 ARG A CA 1
ATOM 547 C C . ARG A 1 71 ? 6.566 -16.957 -9.488 1.00 90.69 71 ARG A C 1
ATOM 549 O O . ARG A 1 71 ? 6.392 -16.146 -10.398 1.00 90.69 71 ARG A O 1
ATOM 556 N N . PRO A 1 72 ? 5.579 -17.777 -9.088 1.00 93.56 72 PRO A N 1
ATOM 557 C CA . PRO A 1 72 ? 4.214 -17.569 -9.544 1.00 93.56 72 PRO A CA 1
ATOM 558 C C . PRO A 1 72 ? 3.726 -16.158 -9.183 1.00 93.56 72 PRO A C 1
ATOM 560 O O . PRO A 1 72 ? 3.948 -15.677 -8.061 1.00 93.56 72 PRO A O 1
ATOM 563 N N . HIS A 1 73 ? 3.098 -15.489 -10.143 1.00 95.38 73 HIS A N 1
ATOM 564 C CA . HIS A 1 73 ? 2.725 -14.080 -10.042 1.00 95.38 73 HIS A CA 1
ATOM 565 C C . HIS A 1 73 ? 1.486 -13.767 -10.884 1.00 95.38 73 HIS A C 1
ATOM 567 O O . HIS A 1 73 ? 1.072 -14.560 -11.734 1.00 95.38 73 HIS A O 1
ATOM 573 N N . LEU A 1 74 ? 0.876 -12.609 -10.635 1.00 96.50 74 LEU A N 1
ATOM 574 C CA . LEU A 1 74 ? -0.214 -12.110 -11.473 1.00 96.50 74 LEU A CA 1
ATOM 575 C C . LEU A 1 74 ? 0.346 -11.329 -12.664 1.00 96.50 74 LEU A C 1
ATOM 577 O O . LEU A 1 74 ? 1.117 -10.389 -12.491 1.00 96.50 74 LEU A O 1
ATOM 581 N N . GLY A 1 75 ? -0.055 -11.721 -13.870 1.00 95.25 75 GLY A N 1
ATOM 582 C CA . GLY A 1 75 ? 0.236 -11.026 -15.119 1.00 95.25 75 GLY A CA 1
ATOM 583 C C . GLY A 1 75 ? -0.882 -10.070 -15.555 1.00 95.25 75 GLY A C 1
ATOM 584 O O . GLY A 1 75 ? -1.793 -9.772 -14.778 1.00 95.25 75 GLY A O 1
ATOM 585 N N . PRO A 1 76 ? -0.840 -9.588 -16.812 1.00 94.69 76 PRO A N 1
ATOM 586 C CA . PRO A 1 76 ? -1.886 -8.740 -17.382 1.00 94.69 76 PRO A CA 1
ATOM 587 C C . PRO A 1 76 ? -3.277 -9.369 -17.265 1.00 94.69 76 PRO A C 1
ATOM 589 O O . PRO A 1 76 ? -3.450 -10.563 -17.514 1.00 94.69 76 PRO A O 1
ATOM 592 N N . GLY A 1 77 ? -4.270 -8.564 -16.887 1.00 95.69 77 GLY A N 1
ATOM 593 C CA . GLY A 1 77 ? -5.625 -9.053 -16.631 1.00 95.69 77 GLY A CA 1
ATOM 594 C C . GLY A 1 77 ? -5.734 -9.902 -15.363 1.00 95.69 77 GLY A C 1
ATOM 595 O O . GLY A 1 77 ? -6.704 -10.639 -15.215 1.00 95.69 77 GLY A O 1
ATOM 596 N N . LEU A 1 78 ? -4.741 -9.816 -14.470 1.00 96.88 78 LEU A N 1
ATOM 597 C CA . LEU A 1 78 ? -4.630 -10.606 -13.240 1.00 96.88 78 LEU A CA 1
ATOM 598 C C . LEU A 1 78 ? -4.622 -12.121 -13.491 1.00 96.88 78 LEU A C 1
ATOM 600 O O . LEU A 1 78 ? -5.062 -12.907 -12.654 1.00 96.88 78 LEU A O 1
ATOM 604 N N . ALA A 1 79 ? -4.109 -12.539 -14.649 1.00 96.81 79 ALA A N 1
ATOM 605 C CA . ALA A 1 79 ? -3.928 -13.948 -14.960 1.00 96.81 79 ALA A CA 1
ATOM 606 C C . ALA A 1 79 ? -2.824 -14.550 -14.081 1.00 96.81 79 ALA A C 1
ATOM 608 O O . ALA A 1 79 ? -1.752 -13.965 -13.936 1.00 96.81 79 ALA A O 1
ATOM 609 N N . TRP A 1 80 ? -3.065 -15.736 -13.528 1.00 96.06 80 TRP A N 1
ATOM 610 C CA . TRP A 1 80 ? -2.038 -16.480 -12.805 1.00 96.06 80 TRP A CA 1
ATOM 611 C C . TRP A 1 80 ? -0.982 -17.012 -13.776 1.00 96.06 80 TRP A C 1
ATOM 613 O O . TRP A 1 80 ? -1.300 -17.809 -14.663 1.00 96.06 80 TRP A O 1
ATOM 623 N N . LEU A 1 81 ? 0.269 -16.596 -13.594 1.00 95.19 81 LEU A N 1
ATOM 624 C CA . LEU A 1 81 ? 1.408 -17.032 -14.395 1.00 95.19 81 LEU A CA 1
ATOM 625 C C . LEU A 1 81 ? 2.368 -17.886 -13.552 1.00 95.19 81 LEU A C 1
ATOM 627 O O . LEU A 1 81 ? 2.546 -17.624 -12.357 1.00 95.19 81 LEU A O 1
ATOM 631 N N . PRO A 1 82 ? 2.977 -18.934 -14.138 1.00 94.62 82 PRO A N 1
ATOM 632 C CA . PRO A 1 82 ? 4.006 -19.717 -13.465 1.00 94.62 82 PRO A CA 1
ATOM 633 C C . PRO A 1 82 ? 5.309 -18.915 -13.322 1.00 94.62 82 PRO A C 1
ATOM 635 O O . PRO A 1 82 ? 5.497 -17.893 -13.974 1.00 94.62 82 PRO A O 1
ATOM 638 N N . ALA A 1 83 ? 6.228 -19.419 -12.498 1.00 91.94 83 ALA A N 1
ATOM 639 C CA . ALA A 1 83 ? 7.573 -18.863 -12.386 1.00 91.94 83 ALA A CA 1
ATOM 640 C C . ALA A 1 83 ? 8.375 -19.038 -13.687 1.00 91.94 83 ALA A C 1
ATOM 642 O O . ALA A 1 83 ? 8.496 -20.156 -14.209 1.00 91.94 83 ALA A O 1
ATOM 643 N N . GLU A 1 84 ? 8.994 -17.963 -14.159 1.00 87.50 84 GLU A N 1
ATOM 644 C CA . GLU A 1 84 ? 9.992 -17.995 -15.218 1.00 87.50 84 GLU A CA 1
ATOM 645 C C . GLU A 1 84 ? 11.352 -18.404 -14.640 1.00 87.50 84 GLU A C 1
ATOM 647 O O . GLU A 1 84 ? 11.845 -17.856 -13.656 1.00 87.50 84 GLU A O 1
ATOM 652 N N . HIS A 1 85 ? 11.968 -19.423 -15.238 1.00 77.50 85 HIS A N 1
ATOM 653 C CA . HIS A 1 85 ? 13.250 -19.940 -14.771 1.00 77.50 85 HIS A CA 1
ATOM 654 C C . HIS A 1 85 ? 14.380 -19.347 -15.609 1.00 77.50 85 HIS A C 1
ATOM 656 O O . HIS A 1 85 ? 14.599 -19.745 -16.755 1.00 77.50 85 HIS A O 1
ATOM 662 N N . ALA A 1 86 ? 15.142 -18.430 -15.020 1.00 73.50 86 ALA A N 1
ATOM 663 C CA . ALA A 1 86 ? 16.393 -17.969 -15.604 1.00 73.50 86 ALA A CA 1
ATOM 664 C C . ALA A 1 86 ? 17.512 -19.006 -15.397 1.00 73.50 86 ALA A C 1
ATOM 666 O O . ALA A 1 86 ? 17.559 -19.732 -14.399 1.00 73.50 86 ALA A O 1
ATOM 667 N N . SER A 1 87 ? 18.471 -19.062 -16.326 1.00 76.00 87 SER A N 1
ATOM 668 C CA . SER A 1 87 ? 19.699 -19.834 -16.103 1.00 76.00 87 SER A CA 1
ATOM 669 C C . SER A 1 87 ? 20.470 -19.264 -14.901 1.00 76.00 87 SER A C 1
ATOM 671 O O . SER A 1 87 ? 20.419 -18.064 -14.637 1.00 76.00 87 SER A O 1
ATOM 673 N N . ARG A 1 88 ? 21.237 -20.095 -14.178 1.00 74.06 88 ARG A N 1
ATOM 674 C CA . ARG A 1 88 ? 21.999 -19.643 -12.991 1.00 74.06 88 ARG A CA 1
ATOM 675 C C . ARG A 1 88 ? 22.942 -18.469 -13.289 1.00 74.06 88 ARG A C 1
ATOM 677 O O . ARG A 1 88 ? 23.135 -17.616 -12.433 1.00 74.06 88 ARG A O 1
ATOM 684 N N . LEU A 1 89 ? 23.505 -18.417 -14.499 1.00 74.44 89 LEU A N 1
ATOM 685 C CA . LEU A 1 89 ? 24.349 -17.307 -14.954 1.00 74.44 89 LEU A CA 1
ATOM 686 C C . LEU A 1 89 ? 23.536 -16.028 -15.185 1.00 74.44 89 LEU A C 1
ATOM 688 O O . LEU A 1 89 ? 23.964 -14.958 -14.763 1.00 74.44 89 LEU A O 1
ATOM 692 N N . ALA A 1 90 ? 22.357 -16.137 -15.804 1.00 70.69 90 ALA A N 1
ATOM 693 C CA . ALA A 1 90 ? 21.454 -15.004 -15.990 1.00 70.69 90 ALA A CA 1
ATOM 694 C C . ALA A 1 90 ? 20.928 -14.469 -14.646 1.00 70.69 90 ALA A C 1
ATOM 696 O O . ALA A 1 90 ? 20.883 -13.257 -14.453 1.00 70.69 90 ALA A O 1
ATOM 697 N N . ALA A 1 91 ? 20.627 -15.352 -13.689 1.00 71.12 91 ALA A N 1
ATOM 698 C CA . ALA A 1 91 ? 20.242 -14.968 -12.331 1.00 71.12 91 ALA A CA 1
ATOM 699 C C . ALA A 1 91 ? 21.367 -14.201 -11.608 1.00 71.12 91 ALA A C 1
ATOM 701 O O . ALA A 1 91 ? 21.118 -13.182 -10.967 1.00 71.12 91 ALA A O 1
ATOM 702 N N . LEU A 1 92 ? 22.622 -14.642 -11.760 1.00 70.75 92 LEU A N 1
ATOM 703 C CA . LEU A 1 92 ? 23.781 -13.961 -11.175 1.00 70.75 92 LEU A CA 1
ATOM 704 C C . LEU A 1 92 ? 24.036 -12.592 -11.827 1.00 70.75 92 LEU A C 1
ATOM 706 O O . LEU A 1 92 ? 24.362 -11.629 -11.138 1.00 70.75 92 LEU A O 1
ATOM 710 N N . ALA A 1 93 ? 23.845 -12.491 -13.146 1.00 67.75 93 ALA A N 1
ATOM 711 C CA . ALA A 1 93 ? 23.926 -11.224 -13.868 1.00 67.75 93 ALA A CA 1
ATOM 712 C C . ALA A 1 93 ? 22.826 -10.242 -13.424 1.00 67.75 93 ALA A C 1
ATOM 714 O O . ALA A 1 93 ? 23.119 -9.069 -13.196 1.00 67.75 93 ALA A O 1
ATOM 715 N N . GLY A 1 94 ? 21.596 -10.726 -13.225 1.00 63.50 94 GLY A N 1
ATOM 716 C CA . GLY A 1 94 ? 20.474 -9.930 -12.718 1.00 63.50 94 GLY A CA 1
ATOM 717 C C . GLY A 1 94 ? 20.681 -9.408 -11.293 1.00 63.50 94 GLY A C 1
ATOM 718 O O . GLY A 1 94 ? 20.213 -8.317 -10.975 1.00 63.50 94 GLY A O 1
ATOM 719 N N . LEU A 1 95 ? 21.438 -10.133 -10.458 1.00 67.00 95 LEU A N 1
ATOM 720 C CA . LEU A 1 95 ? 21.825 -9.674 -9.119 1.00 67.00 95 LEU A CA 1
ATOM 721 C C . LEU A 1 95 ? 22.808 -8.491 -9.172 1.00 67.00 95 LEU A C 1
ATOM 723 O O . LEU A 1 95 ? 22.741 -7.594 -8.336 1.00 67.00 95 LEU A O 1
ATOM 727 N N . LEU A 1 96 ? 23.731 -8.498 -10.140 1.00 62.81 96 LEU A N 1
ATOM 728 C CA . LEU A 1 96 ? 24.786 -7.486 -10.266 1.00 62.81 96 LEU A CA 1
ATOM 729 C C . LEU A 1 96 ? 24.317 -6.236 -11.018 1.00 62.81 96 LEU A C 1
ATOM 731 O O . LEU A 1 96 ? 24.733 -5.128 -10.684 1.00 62.81 96 LEU A O 1
ATOM 735 N N . VAL A 1 97 ? 23.460 -6.406 -12.028 1.00 64.19 97 VAL A N 1
ATOM 736 C CA . VAL A 1 97 ? 22.888 -5.315 -12.823 1.00 64.19 97 VAL A CA 1
ATOM 737 C C . VAL A 1 97 ? 21.418 -5.641 -13.102 1.00 64.19 97 VAL A C 1
ATOM 739 O O . VAL A 1 97 ? 21.122 -6.310 -14.096 1.00 64.19 97 VAL A O 1
ATOM 742 N N . PRO A 1 98 ? 20.476 -5.183 -12.255 1.00 68.62 98 PRO A N 1
ATOM 743 C CA . PRO A 1 98 ? 19.053 -5.387 -12.492 1.00 68.62 98 PRO A CA 1
ATOM 744 C C . PRO A 1 98 ? 18.613 -4.545 -13.695 1.00 68.62 98 PRO A C 1
ATOM 746 O O . PRO A 1 98 ? 18.218 -3.387 -13.575 1.00 68.62 98 PRO A O 1
ATOM 749 N N . TYR A 1 99 ? 18.723 -5.125 -14.886 1.00 70.31 99 TYR A N 1
ATOM 750 C CA . TYR A 1 99 ? 18.280 -4.515 -16.130 1.00 70.31 99 TYR A CA 1
ATOM 751 C C . TYR A 1 99 ? 16.811 -4.856 -16.376 1.00 70.31 99 TYR A C 1
ATOM 753 O O . TYR A 1 99 ? 16.424 -6.024 -16.393 1.00 70.31 99 TYR A O 1
ATOM 761 N N . ARG A 1 100 ? 15.982 -3.831 -16.589 1.00 80.88 100 ARG A N 1
ATOM 762 C CA . ARG A 1 100 ? 14.569 -3.983 -16.949 1.00 80.88 100 ARG A CA 1
ATOM 763 C C . ARG A 1 100 ? 14.310 -3.228 -18.241 1.00 80.88 100 ARG A C 1
ATOM 765 O O . ARG A 1 100 ? 14.695 -2.070 -18.370 1.00 80.88 100 ARG A O 1
ATOM 772 N N . THR A 1 101 ? 13.656 -3.886 -19.193 1.00 82.25 101 THR A N 1
ATOM 773 C CA . THR A 1 101 ? 13.278 -3.236 -20.451 1.00 82.25 101 THR A CA 1
ATOM 774 C C . THR A 1 101 ? 12.127 -2.258 -20.221 1.00 82.25 101 THR A C 1
ATOM 776 O O . THR A 1 101 ? 11.308 -2.447 -19.316 1.00 82.25 101 THR A O 1
ATOM 779 N N . ASP A 1 102 ? 11.985 -1.258 -21.091 1.00 86.50 102 ASP A N 1
ATOM 780 C CA . ASP A 1 102 ? 10.829 -0.356 -21.048 1.00 86.50 102 ASP A CA 1
ATOM 781 C C . ASP A 1 102 ? 9.497 -1.109 -21.173 1.00 86.50 102 ASP A C 1
ATOM 783 O O . ASP A 1 102 ? 8.488 -0.691 -20.605 1.00 86.50 102 ASP A O 1
ATOM 787 N N . ALA A 1 103 ? 9.477 -2.220 -21.917 1.00 87.25 103 ALA A N 1
ATOM 788 C CA . ALA A 1 103 ? 8.301 -3.074 -22.036 1.00 87.25 103 ALA A CA 1
ATOM 789 C C . ALA A 1 103 ? 7.952 -3.721 -20.688 1.00 87.25 103 ALA A C 1
ATOM 791 O O . ALA A 1 103 ? 6.806 -3.608 -20.253 1.00 87.25 103 ALA A O 1
ATOM 792 N N . THR A 1 104 ? 8.945 -4.284 -19.990 1.00 89.94 104 THR A N 1
ATOM 793 C CA . THR A 1 104 ? 8.794 -4.845 -18.637 1.00 89.94 104 THR A CA 1
ATOM 794 C C . THR A 1 104 ? 8.273 -3.793 -17.659 1.00 89.94 104 THR A C 1
ATOM 796 O O . THR A 1 104 ? 7.327 -4.050 -16.922 1.00 89.94 104 THR A O 1
ATOM 799 N N . VAL A 1 105 ? 8.822 -2.574 -17.688 1.00 92.06 105 VAL A N 1
ATOM 800 C CA . VAL A 1 105 ? 8.371 -1.479 -16.813 1.00 92.06 105 VAL A CA 1
ATOM 801 C C . VAL A 1 105 ? 6.935 -1.059 -17.137 1.00 92.06 105 VAL A C 1
ATOM 803 O O . VAL A 1 105 ? 6.123 -0.894 -16.228 1.00 92.06 105 VAL A O 1
ATOM 806 N N . ARG A 1 106 ? 6.584 -0.899 -18.421 1.00 93.75 106 ARG A N 1
ATOM 807 C CA . ARG A 1 106 ? 5.212 -0.548 -18.828 1.00 93.75 106 ARG A CA 1
ATOM 808 C C . ARG A 1 106 ? 4.205 -1.613 -18.399 1.00 93.75 106 ARG A C 1
ATOM 810 O O . ARG A 1 106 ? 3.165 -1.249 -17.853 1.00 93.75 106 ARG A O 1
ATOM 817 N N . GLN A 1 107 ? 4.524 -2.888 -18.613 1.00 93.31 107 GLN A N 1
ATOM 818 C CA . GLN A 1 107 ? 3.683 -4.002 -18.185 1.00 93.31 107 GLN A CA 1
ATOM 819 C C . GLN A 1 107 ? 3.557 -4.043 -16.661 1.00 93.31 107 GLN A C 1
ATOM 821 O O . GLN A 1 107 ? 2.447 -4.118 -16.148 1.00 93.31 107 GLN A O 1
ATOM 826 N N . GLY A 1 108 ? 4.659 -3.893 -15.926 1.00 95.31 108 GLY A N 1
ATOM 827 C CA . GLY A 1 108 ? 4.640 -3.861 -14.465 1.00 95.31 108 GLY A CA 1
ATOM 828 C C . GLY A 1 108 ? 3.799 -2.721 -13.890 1.00 95.31 108 GLY A C 1
ATOM 829 O O . GLY A 1 108 ? 3.080 -2.919 -12.912 1.00 95.31 108 GLY A O 1
ATOM 830 N N . ILE A 1 109 ? 3.824 -1.536 -14.514 1.00 97.19 109 ILE A N 1
ATOM 831 C CA . ILE A 1 109 ? 2.949 -0.409 -14.150 1.00 97.19 109 ILE A CA 1
ATOM 832 C C . ILE A 1 109 ? 1.481 -0.789 -14.349 1.00 97.19 109 ILE A C 1
ATOM 834 O O . ILE A 1 109 ? 0.658 -0.525 -13.471 1.00 97.19 109 ILE A O 1
ATOM 838 N N . GLN A 1 110 ? 1.152 -1.396 -15.492 1.00 97.31 110 GLN A N 1
ATOM 839 C CA . GLN A 1 110 ? -0.209 -1.833 -15.789 1.00 97.31 110 GLN A CA 1
ATOM 840 C C . GLN A 1 110 ? -0.688 -2.874 -14.771 1.00 97.31 110 GLN A C 1
ATOM 842 O O . GLN A 1 110 ? -1.722 -2.663 -14.142 1.00 97.31 110 GLN A O 1
ATOM 847 N N . VAL A 1 111 ? 0.083 -3.941 -14.561 1.00 97.69 111 VAL A N 1
ATOM 848 C CA . VAL A 1 111 ? -0.261 -5.029 -13.637 1.00 97.69 111 VAL A CA 1
ATOM 849 C C . VAL A 1 111 ? -0.369 -4.514 -12.204 1.00 97.69 111 VAL A C 1
ATOM 851 O O . VAL A 1 111 ? -1.365 -4.770 -11.537 1.00 97.69 111 VAL A O 1
ATOM 854 N N . THR A 1 112 ? 0.586 -3.706 -11.731 1.00 98.25 112 THR A N 1
ATOM 855 C CA . THR A 1 112 ? 0.521 -3.134 -10.373 1.00 98.25 112 THR A CA 1
ATOM 856 C C . THR A 1 112 ? -0.754 -2.309 -10.180 1.00 98.25 112 THR A C 1
ATOM 858 O O . THR A 1 112 ? -1.425 -2.430 -9.156 1.00 98.25 112 THR A O 1
ATOM 861 N N . ARG A 1 113 ? -1.129 -1.494 -11.175 1.00 98.31 113 ARG A N 1
ATOM 862 C CA . ARG A 1 113 ? -2.376 -0.719 -11.152 1.00 98.31 113 ARG A CA 1
ATOM 863 C C . ARG A 1 113 ? -3.609 -1.628 -11.125 1.00 98.31 113 ARG A C 1
ATOM 865 O O . ARG A 1 113 ? -4.542 -1.346 -10.378 1.00 98.31 113 ARG A O 1
ATOM 872 N 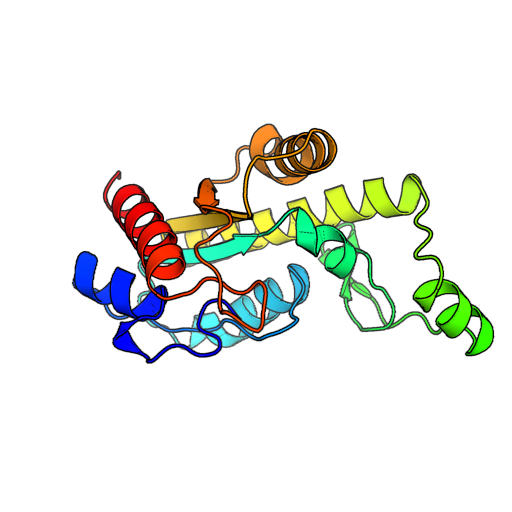N . GLU A 1 114 ? -3.633 -2.686 -11.934 1.00 98.44 114 GLU A N 1
ATOM 873 C CA . GLU A 1 114 ? -4.725 -3.670 -11.960 1.00 98.44 114 GLU A CA 1
ATOM 874 C C . GLU A 1 114 ? -4.885 -4.362 -10.600 1.00 98.44 114 GLU A C 1
ATOM 876 O O . GLU A 1 114 ? -5.996 -4.434 -10.082 1.00 98.44 114 GLU A O 1
ATOM 881 N N . VAL A 1 115 ? -3.782 -4.768 -9.967 1.00 98.56 115 VAL A N 1
ATOM 882 C CA . VAL A 1 115 ? -3.789 -5.411 -8.645 1.00 98.56 115 VAL A CA 1
ATOM 883 C C . VAL A 1 115 ? -4.284 -4.457 -7.552 1.00 98.56 115 VAL A C 1
ATOM 885 O O . VAL A 1 115 ? -5.109 -4.830 -6.714 1.00 98.56 115 VAL A O 1
ATOM 888 N N . LEU A 1 116 ? -3.808 -3.207 -7.541 1.00 98.69 116 LEU A N 1
ATOM 889 C CA . LEU A 1 116 ? -4.283 -2.210 -6.576 1.00 98.69 116 LEU A CA 1
ATOM 890 C C . LEU A 1 116 ? -5.770 -1.900 -6.776 1.00 98.69 116 LEU A C 1
ATOM 892 O O . LEU A 1 116 ? -6.504 -1.767 -5.796 1.00 98.69 116 LEU A O 1
ATOM 896 N N . ARG A 1 117 ? -6.241 -1.842 -8.027 1.00 98.75 117 ARG A N 1
ATOM 897 C CA . ARG A 1 117 ? -7.669 -1.697 -8.328 1.00 98.75 117 ARG A CA 1
ATOM 898 C C . ARG A 1 117 ? -8.474 -2.888 -7.811 1.00 98.75 117 ARG A C 1
ATOM 900 O O . ARG A 1 117 ? -9.463 -2.670 -7.120 1.00 98.75 117 ARG A O 1
ATOM 907 N N . ALA A 1 118 ? -8.025 -4.116 -8.057 1.00 98.62 118 ALA A N 1
ATOM 908 C CA . ALA A 1 118 ? -8.693 -5.312 -7.549 1.00 98.62 118 ALA A CA 1
ATOM 909 C C . ALA A 1 118 ? -8.729 -5.350 -6.013 1.00 98.62 118 ALA A C 1
ATOM 911 O O . ALA A 1 118 ? -9.728 -5.747 -5.421 1.00 98.62 118 ALA A O 1
ATOM 912 N N . THR A 1 119 ? -7.684 -4.851 -5.346 1.00 98.62 119 THR A N 1
ATOM 913 C CA . THR A 1 119 ? -7.660 -4.693 -3.882 1.00 98.62 119 THR A CA 1
ATOM 914 C C . THR A 1 119 ? -8.733 -3.703 -3.407 1.00 98.62 119 THR A C 1
ATOM 916 O O . THR A 1 119 ? -9.450 -3.968 -2.440 1.00 98.62 119 THR A O 1
ATOM 919 N N . VAL A 1 120 ? -8.880 -2.571 -4.105 1.00 98.69 120 VAL A N 1
ATOM 920 C CA . VAL A 1 120 ? -9.915 -1.557 -3.838 1.00 98.69 120 VAL A CA 1
ATOM 921 C C . VAL A 1 120 ? -11.320 -2.126 -4.057 1.00 98.69 120 VAL A C 1
ATOM 923 O O . VAL A 1 120 ? -12.209 -1.907 -3.234 1.00 98.69 120 VAL A O 1
ATOM 926 N N . GLU A 1 121 ? -11.529 -2.860 -5.145 1.00 98.50 121 GLU A N 1
ATOM 927 C CA . GLU A 1 121 ? -12.804 -3.505 -5.472 1.00 98.50 121 GLU A CA 1
ATOM 928 C C . GLU A 1 121 ? -13.170 -4.583 -4.450 1.00 98.50 121 GLU A C 1
ATOM 930 O O . GLU A 1 121 ? -14.303 -4.606 -3.968 1.00 98.50 121 GLU A O 1
ATOM 935 N N . LEU A 1 122 ? -12.203 -5.405 -4.037 1.00 98.12 122 LEU A N 1
ATOM 936 C CA . LEU A 1 122 ? -12.385 -6.433 -3.016 1.00 98.12 122 LEU A CA 1
ATOM 937 C C . LEU A 1 122 ? -12.809 -5.834 -1.665 1.00 98.12 122 LEU A C 1
ATOM 939 O O . LEU A 1 122 ? -13.695 -6.374 -0.999 1.00 98.12 122 LEU A O 1
ATOM 943 N N . ALA A 1 123 ? -12.232 -4.693 -1.274 1.00 98.12 123 ALA A N 1
ATOM 944 C CA . ALA A 1 123 ? -12.658 -3.966 -0.079 1.00 98.12 123 ALA A CA 1
ATOM 945 C C . ALA A 1 123 ? -14.105 -3.474 -0.192 1.00 98.12 123 ALA A C 1
ATOM 947 O O . ALA A 1 123 ? -14.929 -3.746 0.685 1.00 98.12 123 ALA A O 1
ATOM 948 N N . ARG A 1 124 ? -14.439 -2.817 -1.310 1.00 97.81 124 ARG A N 1
ATOM 949 C CA . ARG A 1 124 ? -15.790 -2.296 -1.565 1.00 97.81 124 ARG A CA 1
ATOM 950 C C . ARG A 1 124 ? -16.837 -3.404 -1.604 1.00 97.81 124 ARG A C 1
ATOM 952 O O . ARG A 1 124 ? -17.921 -3.221 -1.061 1.00 97.81 124 ARG A O 1
ATOM 959 N N . ALA A 1 125 ? -16.505 -4.566 -2.165 1.00 97.31 125 ALA A N 1
ATOM 960 C CA . ALA A 1 125 ? -17.383 -5.735 -2.194 1.00 97.31 125 ALA A CA 1
ATOM 961 C C . ALA A 1 125 ? -17.726 -6.267 -0.789 1.00 97.31 125 ALA A C 1
ATOM 963 O O . ALA A 1 125 ? -18.750 -6.923 -0.611 1.00 97.31 125 ALA A O 1
ATOM 964 N N . ARG A 1 126 ? -16.902 -5.965 0.224 1.00 96.38 126 ARG A N 1
ATOM 965 C CA . ARG A 1 126 ? -17.183 -6.257 1.640 1.00 96.38 126 ARG A CA 1
ATOM 966 C C . ARG A 1 126 ? -17.796 -5.085 2.405 1.00 96.38 126 ARG A C 1
ATOM 968 O O . ARG A 1 126 ? -17.954 -5.186 3.617 1.00 96.38 126 ARG A O 1
ATOM 975 N N . GLY A 1 127 ? -18.126 -3.986 1.727 1.00 96.19 127 GLY A N 1
ATOM 976 C CA . GLY A 1 127 ? -18.589 -2.755 2.368 1.00 96.19 127 GLY A CA 1
ATOM 977 C C . GLY A 1 127 ? -17.507 -2.042 3.186 1.00 96.19 127 GLY A C 1
ATOM 978 O O . GLY A 1 127 ? -17.834 -1.164 3.977 1.00 96.19 127 GLY A O 1
ATOM 979 N N . ALA A 1 128 ? -16.234 -2.410 3.007 1.00 97.38 128 ALA A N 1
ATOM 980 C CA . ALA A 1 128 ? -15.107 -1.803 3.699 1.00 97.38 128 ALA A CA 1
ATOM 981 C C . ALA A 1 128 ? -14.571 -0.600 2.912 1.00 97.38 128 ALA A C 1
ATOM 983 O O . ALA A 1 128 ? -14.527 -0.621 1.678 1.00 97.38 128 ALA A O 1
ATOM 984 N N . GLN A 1 129 ? -14.096 0.427 3.616 1.00 97.75 129 GLN A N 1
ATOM 985 C CA . GLN A 1 129 ? -13.410 1.562 3.005 1.00 97.75 129 GLN A CA 1
ATOM 986 C C . GLN A 1 129 ? -12.011 1.143 2.507 1.00 97.75 129 GLN A C 1
ATOM 988 O O . GLN A 1 129 ? -11.178 0.724 3.313 1.00 97.75 129 GLN A O 1
ATOM 993 N N . PRO A 1 130 ? -11.714 1.246 1.199 1.00 98.25 130 PRO A N 1
ATOM 994 C CA . PRO A 1 130 ? -10.373 0.996 0.679 1.00 98.25 130 PRO A CA 1
ATOM 995 C C . PRO A 1 130 ? -9.446 2.191 0.911 1.00 98.25 130 PRO A C 1
ATOM 997 O O . PRO A 1 130 ? -9.823 3.331 0.631 1.00 98.25 130 PRO A O 1
ATOM 1000 N N . LEU A 1 131 ? -8.204 1.925 1.316 1.00 98.56 131 LEU A N 1
ATOM 1001 C CA . LEU A 1 131 ? -7.146 2.929 1.369 1.00 98.56 131 LEU A CA 1
ATOM 1002 C C . LEU A 1 131 ? -5.793 2.344 0.946 1.00 98.56 131 LEU A C 1
ATOM 1004 O O . LEU A 1 131 ? -5.318 1.363 1.515 1.00 98.56 131 LEU A O 1
ATOM 1008 N N . ILE A 1 132 ? -5.148 2.985 -0.025 1.00 98.56 132 ILE A N 1
ATOM 1009 C CA . ILE A 1 132 ? -3.759 2.720 -0.405 1.00 98.56 132 ILE A CA 1
ATOM 1010 C C . ILE A 1 132 ? -2.869 3.741 0.298 1.00 98.56 132 ILE A C 1
ATOM 1012 O O . ILE A 1 132 ? -2.951 4.941 0.051 1.00 98.56 132 ILE A O 1
ATOM 1016 N N . VAL A 1 133 ? -1.990 3.277 1.167 1.00 98.25 133 VAL A N 1
ATOM 1017 C CA . VAL A 1 133 ? -1.003 4.136 1.819 1.00 98.25 133 VAL A CA 1
ATOM 1018 C C . VAL A 1 133 ? 0.288 4.041 1.032 1.00 98.25 133 VAL A C 1
ATOM 1020 O O . VAL A 1 133 ? 0.746 2.942 0.712 1.00 98.25 133 VAL A O 1
ATOM 1023 N N . ILE A 1 134 ? 0.875 5.197 0.741 1.00 97.38 134 ILE A N 1
ATOM 1024 C CA . ILE A 1 134 ? 2.123 5.324 -0.005 1.00 97.38 134 ILE A CA 1
ATOM 1025 C C . ILE A 1 134 ? 3.169 5.942 0.921 1.00 97.38 134 ILE A C 1
ATOM 1027 O O . ILE A 1 134 ? 3.287 7.165 0.975 1.00 97.38 134 ILE A O 1
ATOM 1031 N N . PRO A 1 135 ? 3.901 5.125 1.697 1.00 95.25 135 PRO A N 1
ATOM 1032 C CA . PRO A 1 135 ? 5.045 5.600 2.456 1.00 95.25 135 PRO A CA 1
ATOM 1033 C C . PRO A 1 135 ? 6.153 6.041 1.499 1.00 95.25 135 PRO A C 1
ATOM 1035 O O . PRO A 1 135 ? 6.606 5.256 0.663 1.00 95.25 135 PRO A O 1
ATOM 1038 N N . GLN A 1 136 ? 6.605 7.277 1.653 1.00 94.25 136 GLN A N 1
ATOM 1039 C CA . GLN A 1 136 ? 7.694 7.866 0.891 1.00 94.25 136 GLN A CA 1
ATOM 1040 C C . GLN A 1 136 ? 8.846 8.165 1.856 1.00 94.25 136 GLN A C 1
ATOM 1042 O O . GLN A 1 136 ? 8.685 8.933 2.799 1.00 94.25 136 GLN A O 1
ATOM 1047 N N . LEU A 1 137 ? 9.991 7.507 1.659 1.00 88.75 137 LEU A N 1
ATOM 1048 C CA . LEU A 1 137 ? 11.152 7.644 2.543 1.00 88.75 137 LEU A CA 1
ATOM 1049 C C . LEU A 1 137 ? 11.994 8.845 2.098 1.00 88.75 137 LEU A C 1
ATOM 1051 O O . LEU A 1 137 ? 12.738 8.749 1.123 1.00 88.75 137 LEU A O 1
ATOM 1055 N N . GLY A 1 138 ? 11.874 9.964 2.810 1.00 88.88 138 GLY A N 1
ATOM 1056 C CA . GLY A 1 138 ? 12.460 11.240 2.407 1.00 88.88 138 GLY A CA 1
ATOM 1057 C C . GLY A 1 138 ? 11.769 11.871 1.191 1.00 88.88 138 GLY A C 1
ATOM 1058 O O . GLY A 1 138 ? 10.698 11.427 0.793 1.00 88.88 138 GLY A O 1
ATOM 1059 N N . PRO A 1 139 ? 12.363 12.903 0.574 1.00 90.75 139 PRO A N 1
ATOM 1060 C CA . PRO A 1 139 ? 11.735 13.613 -0.539 1.00 90.75 139 PRO A CA 1
ATOM 1061 C C . PRO A 1 139 ? 11.484 12.718 -1.763 1.00 90.75 139 PRO A C 1
ATOM 1063 O O . PRO A 1 139 ? 12.383 12.013 -2.220 1.00 90.75 139 PRO A O 1
ATOM 1066 N N . GLU A 1 140 ? 10.280 12.796 -2.339 1.00 93.75 140 GLU A N 1
ATOM 1067 C CA . GLU A 1 140 ? 9.917 12.046 -3.553 1.00 93.75 140 GLU A CA 1
ATOM 1068 C C . GLU A 1 140 ? 10.755 12.482 -4.767 1.00 93.75 140 GLU A C 1
ATOM 1070 O O . GLU A 1 140 ? 10.648 13.625 -5.245 1.00 93.75 140 GLU A O 1
ATOM 1075 N N . VAL A 1 141 ? 11.528 11.550 -5.334 1.00 93.31 141 VAL A N 1
ATOM 1076 C CA . VAL A 1 141 ? 12.335 11.821 -6.534 1.00 93.31 141 VAL A CA 1
ATOM 1077 C C . VAL A 1 141 ? 11.489 11.763 -7.821 1.00 93.31 141 VAL A C 1
ATOM 1079 O O . VAL A 1 141 ? 10.412 11.161 -7.843 1.00 93.31 141 VAL A O 1
ATOM 1082 N N . PRO A 1 142 ? 11.939 12.362 -8.946 1.00 95.12 142 PRO A N 1
ATOM 1083 C CA . PRO A 1 142 ? 11.132 12.437 -10.169 1.00 95.12 142 PRO A CA 1
ATOM 1084 C C . PRO A 1 142 ? 10.655 11.086 -10.724 1.00 95.12 142 PRO A C 1
ATOM 1086 O O . PRO A 1 142 ? 9.524 10.989 -11.197 1.00 95.12 142 PRO A O 1
ATOM 1089 N N . SER A 1 143 ? 11.480 10.037 -10.657 1.00 91.44 143 SER A N 1
ATOM 1090 C CA . SER A 1 143 ? 11.107 8.696 -11.130 1.00 91.44 143 SER A CA 1
ATOM 1091 C C . SER A 1 143 ? 10.006 8.061 -10.275 1.00 91.44 143 SER A C 1
ATOM 1093 O O . SER A 1 143 ? 9.059 7.495 -10.823 1.00 91.44 143 SER A O 1
ATOM 1095 N N . GLU A 1 144 ? 10.079 8.208 -8.951 1.00 94.81 144 GLU A N 1
ATOM 1096 C CA . GLU A 1 144 ? 9.043 7.755 -8.016 1.00 94.81 144 GLU A CA 1
ATOM 1097 C C . GLU A 1 144 ? 7.725 8.484 -8.267 1.00 94.81 144 GLU A C 1
ATOM 1099 O O . GLU A 1 144 ? 6.688 7.838 -8.408 1.00 94.81 144 GLU A O 1
ATOM 1104 N N . ARG A 1 145 ? 7.779 9.808 -8.457 1.00 96.38 145 ARG A N 1
ATOM 1105 C CA . ARG A 1 145 ? 6.611 10.629 -8.800 1.00 96.38 145 ARG A CA 1
ATOM 1106 C C . ARG A 1 145 ? 5.930 10.162 -10.082 1.00 96.38 145 ARG A C 1
ATOM 1108 O O . ARG A 1 145 ? 4.704 10.095 -10.142 1.00 96.38 145 ARG A O 1
ATOM 1115 N N . VAL A 1 146 ? 6.707 9.822 -11.113 1.00 96.38 146 VAL A N 1
ATOM 1116 C CA . VAL A 1 146 ? 6.170 9.279 -12.372 1.00 96.38 146 VAL A CA 1
ATOM 1117 C C . VAL A 1 146 ? 5.502 7.923 -12.143 1.00 96.38 146 VAL A C 1
ATOM 1119 O O . VAL A 1 146 ? 4.412 7.694 -12.671 1.00 96.38 146 VAL A O 1
ATOM 1122 N N . LEU A 1 147 ? 6.113 7.036 -11.351 1.00 96.75 147 LEU A N 1
ATOM 1123 C CA . LEU A 1 147 ? 5.522 5.740 -11.014 1.00 96.75 147 LEU A CA 1
ATOM 1124 C C . LEU A 1 147 ? 4.229 5.902 -10.215 1.00 96.75 147 LEU A C 1
ATOM 1126 O O . LEU A 1 147 ? 3.214 5.336 -10.616 1.00 96.75 147 LEU A O 1
ATOM 1130 N N . ARG A 1 148 ? 4.223 6.709 -9.148 1.00 97.62 148 ARG A N 1
ATOM 1131 C CA . ARG A 1 148 ? 3.020 6.997 -8.354 1.00 97.62 148 ARG A CA 1
ATOM 1132 C C . ARG A 1 148 ? 1.916 7.580 -9.225 1.00 97.62 148 ARG A C 1
ATOM 1134 O O . ARG A 1 148 ? 0.799 7.072 -9.194 1.00 97.62 148 ARG A O 1
ATOM 1141 N N . ARG A 1 149 ? 2.237 8.576 -10.056 1.00 97.88 149 ARG A N 1
ATOM 1142 C CA . ARG A 1 149 ? 1.265 9.197 -10.961 1.00 97.88 149 ARG A CA 1
ATOM 1143 C C . ARG A 1 149 ? 0.617 8.169 -11.880 1.00 97.88 149 ARG A C 1
ATOM 1145 O O . ARG A 1 149 ? -0.604 8.112 -11.972 1.00 97.88 149 ARG A O 1
ATOM 1152 N N . ARG A 1 150 ? 1.424 7.340 -12.544 1.00 97.81 150 ARG A N 1
ATOM 1153 C CA . ARG A 1 150 ? 0.910 6.343 -13.488 1.00 97.81 150 ARG A CA 1
ATOM 1154 C C . ARG A 1 150 ? 0.167 5.220 -12.771 1.00 97.81 150 ARG A C 1
ATOM 1156 O O . ARG A 1 150 ? -0.865 4.772 -13.251 1.00 97.81 150 ARG A O 1
ATOM 1163 N N . ILE A 1 151 ? 0.660 4.730 -11.644 1.00 98.12 151 ILE A N 1
ATOM 1164 C CA . ILE A 1 151 ? 0.070 3.562 -10.980 1.00 98.12 151 ILE A CA 1
ATOM 1165 C C . ILE A 1 151 ? -1.187 3.948 -10.193 1.00 98.12 151 ILE A C 1
ATOM 1167 O O . ILE A 1 151 ? -2.172 3.216 -10.237 1.00 98.12 151 ILE A O 1
ATOM 1171 N N . VAL A 1 152 ? -1.172 5.093 -9.511 1.00 98.06 152 VAL A N 1
ATOM 1172 C CA . VAL A 1 152 ? -2.187 5.474 -8.522 1.00 98.06 152 VAL A CA 1
ATOM 1173 C C . VAL A 1 152 ? -3.003 6.681 -8.982 1.00 98.06 152 VAL A C 1
ATOM 1175 O O . VAL A 1 152 ? -4.216 6.547 -9.147 1.00 98.06 152 VAL A O 1
ATOM 1178 N N . ASP A 1 153 ? -2.361 7.830 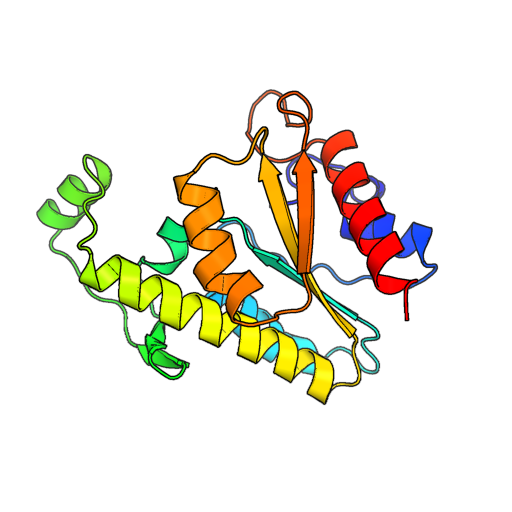-9.227 1.00 97.62 153 ASP A N 1
ATOM 1179 C CA . ASP A 1 153 ? -3.077 9.102 -9.426 1.00 97.62 153 ASP A CA 1
ATOM 1180 C C . ASP A 1 153 ? -3.965 9.079 -10.684 1.00 97.62 153 ASP A C 1
ATOM 1182 O O . ASP A 1 153 ? -5.151 9.391 -10.619 1.00 97.62 153 ASP A O 1
ATOM 1186 N N . GLU A 1 154 ? -3.420 8.661 -11.833 1.00 97.44 154 GLU A N 1
ATOM 1187 C CA . GLU A 1 154 ? -4.152 8.568 -13.110 1.00 97.44 154 GLU A CA 1
ATOM 1188 C C . GLU A 1 154 ? -5.302 7.556 -13.059 1.00 97.44 154 GLU A C 1
ATOM 1190 O O . GLU A 1 154 ? -6.261 7.658 -13.821 1.00 97.44 154 GLU A O 1
ATOM 1195 N N . ALA A 1 155 ? -5.205 6.569 -12.169 1.00 96.56 155 ALA A N 1
ATOM 1196 C CA . ALA A 1 155 ? -6.240 5.569 -11.956 1.00 96.56 155 ALA A CA 1
ATOM 1197 C C . ALA A 1 155 ? -7.293 6.011 -10.923 1.00 96.56 155 ALA A C 1
ATOM 1199 O O . ALA A 1 155 ? -8.257 5.274 -10.712 1.00 96.56 155 ALA A O 1
ATOM 1200 N N . GLY A 1 156 ? -7.119 7.178 -10.288 1.00 97.38 156 GLY A N 1
ATOM 1201 C CA . GLY A 1 156 ? -8.038 7.712 -9.283 1.00 97.38 156 GLY A CA 1
ATOM 1202 C C . GLY A 1 156 ? -8.188 6.807 -8.060 1.00 97.38 156 GLY A C 1
ATOM 1203 O O . GLY A 1 156 ? -9.267 6.749 -7.467 1.00 97.38 156 GLY A O 1
ATOM 1204 N N . LEU A 1 157 ? -7.148 6.040 -7.714 1.00 98.19 157 LEU A N 1
ATOM 1205 C CA . LEU A 1 157 ? -7.233 5.101 -6.599 1.00 98.19 157 LEU A CA 1
ATOM 1206 C C . LEU A 1 157 ? -7.247 5.860 -5.256 1.00 98.19 157 LEU A C 1
ATOM 1208 O O . LEU A 1 157 ? -6.541 6.858 -5.109 1.00 98.19 157 LEU A O 1
ATOM 1212 N N . PRO A 1 158 ? -8.031 5.409 -4.258 1.00 97.88 158 PRO A N 1
ATOM 1213 C CA . PRO A 1 158 ? -8.122 6.074 -2.964 1.00 97.88 158 PRO A CA 1
ATOM 1214 C C . PRO A 1 158 ? -6.808 5.901 -2.204 1.00 97.88 158 PRO A C 1
ATOM 1216 O O . PRO A 1 158 ? -6.545 4.835 -1.647 1.00 97.88 158 PRO A O 1
ATOM 1219 N N . SER A 1 159 ? -5.980 6.945 -2.189 1.00 97.88 159 SER A N 1
ATOM 1220 C CA . SER A 1 159 ? -4.646 6.879 -1.599 1.00 97.88 159 SER A CA 1
ATOM 1221 C C . SER A 1 159 ? -4.298 8.049 -0.689 1.00 97.88 159 SER A C 1
ATOM 1223 O O . SER A 1 159 ? -4.871 9.133 -0.799 1.00 97.88 159 SER A O 1
ATOM 1225 N N . VAL A 1 160 ? -3.298 7.834 0.164 1.00 97.69 160 VAL A N 1
ATOM 1226 C CA . VAL A 1 160 ? -2.611 8.876 0.934 1.00 97.69 160 VAL A CA 1
ATOM 1227 C C . VAL A 1 160 ? -1.098 8.706 0.790 1.00 97.69 160 VAL A C 1
ATOM 1229 O O . VAL A 1 160 ? -0.569 7.615 1.006 1.00 97.69 160 VAL A O 1
ATOM 1232 N N . LEU A 1 161 ? -0.407 9.777 0.396 1.00 97.25 161 LEU A N 1
ATOM 1233 C CA . LEU A 1 161 ? 1.055 9.853 0.401 1.00 97.25 161 LEU A CA 1
ATOM 1234 C C . LEU A 1 161 ? 1.504 10.283 1.797 1.00 97.25 161 LEU A C 1
ATOM 1236 O O . LEU A 1 161 ? 1.026 11.295 2.306 1.00 97.25 161 LEU A O 1
ATOM 1240 N N . VAL A 1 162 ? 2.411 9.522 2.400 1.00 96.81 162 VAL A N 1
ATOM 1241 C CA . VAL A 1 162 ? 2.984 9.829 3.713 1.00 96.81 162 VAL A CA 1
ATOM 1242 C C . VAL A 1 162 ? 4.480 9.996 3.535 1.00 96.81 162 VAL A C 1
ATOM 1244 O O . VAL A 1 162 ? 5.200 9.009 3.393 1.00 96.81 162 VAL A O 1
ATOM 1247 N N . GLU A 1 163 ? 4.939 11.244 3.520 1.00 95.00 163 GLU A N 1
ATOM 1248 C CA . GLU A 1 163 ? 6.367 11.539 3.557 1.00 95.00 163 GLU A CA 1
ATOM 1249 C C . GLU A 1 163 ? 6.898 11.268 4.966 1.00 95.00 163 GLU A C 1
ATOM 1251 O O . GLU A 1 163 ? 6.353 11.747 5.962 1.00 95.00 163 GLU A O 1
ATOM 1256 N N . ILE A 1 164 ? 7.932 10.440 5.042 1.00 93.06 164 ILE A N 1
ATOM 1257 C CA . ILE A 1 164 ? 8.576 10.025 6.280 1.00 93.06 164 ILE A CA 1
ATOM 1258 C C . ILE A 1 164 ? 9.933 10.700 6.320 1.00 93.06 164 ILE A C 1
ATOM 1260 O O . ILE A 1 164 ? 10.719 10.573 5.378 1.00 93.06 164 ILE A O 1
ATOM 1264 N N . ASP A 1 165 ? 10.198 11.389 7.425 1.00 92.69 165 ASP A N 1
ATOM 1265 C CA . ASP A 1 165 ? 11.492 12.005 7.676 1.00 92.69 165 ASP A CA 1
ATOM 1266 C C . ASP A 1 165 ? 12.616 10.960 7.501 1.00 92.69 165 ASP A C 1
ATOM 1268 O O . ASP A 1 165 ? 12.502 9.849 8.039 1.00 92.69 165 ASP A O 1
ATOM 1272 N N . PRO A 1 166 ? 13.695 11.276 6.760 1.00 89.38 166 PRO A N 1
ATOM 1273 C CA . PRO A 1 166 ? 14.823 10.373 6.581 1.00 89.38 166 PRO A CA 1
ATOM 1274 C C . PRO A 1 166 ? 15.461 9.885 7.882 1.00 89.38 166 PRO A C 1
ATOM 1276 O O . PRO A 1 166 ? 16.149 8.880 7.840 1.00 89.38 166 PRO A O 1
ATOM 1279 N N . GLU A 1 167 ? 15.263 10.541 9.025 1.00 92.81 167 GLU A N 1
ATOM 1280 C CA . GLU A 1 167 ? 15.763 10.088 10.328 1.00 92.81 167 GLU A CA 1
ATOM 1281 C C . GLU A 1 167 ? 14.794 9.136 11.052 1.00 92.81 167 GLU A C 1
ATOM 1283 O O . GLU A 1 167 ? 15.134 8.535 12.076 1.00 92.81 167 GLU A O 1
ATOM 1288 N N . TRP A 1 168 ? 13.562 8.973 10.560 1.00 95.12 168 TRP A N 1
ATOM 1289 C CA . TRP A 1 168 ? 12.520 8.168 11.208 1.00 95.12 168 TRP A CA 1
ATOM 1290 C C . TRP A 1 168 ? 12.552 6.695 10.788 1.00 95.12 168 TRP A C 1
ATOM 1292 O O . TRP A 1 168 ? 11.514 6.058 10.606 1.00 95.12 168 TRP A O 1
ATOM 1302 N N . HIS A 1 169 ? 13.753 6.128 10.699 1.00 92.19 169 HIS A N 1
ATOM 1303 C CA . HIS A 1 169 ? 13.990 4.707 10.454 1.00 92.19 169 HIS A CA 1
ATOM 1304 C C . HIS A 1 169 ? 14.728 4.034 11.623 1.00 92.19 169 HIS A C 1
ATOM 1306 O O . HIS A 1 169 ? 15.208 4.686 12.558 1.00 92.19 169 HIS A O 1
ATOM 1312 N N . LEU A 1 170 ? 14.793 2.703 11.607 1.00 91.31 170 LEU A N 1
ATOM 1313 C CA . LEU A 1 170 ? 15.593 1.925 12.555 1.00 91.31 170 LEU A CA 1
ATOM 1314 C C . LEU A 1 170 ? 17.090 2.194 12.350 1.00 91.31 170 LEU A C 1
ATOM 1316 O O . LEU A 1 170 ? 17.548 2.449 11.244 1.00 91.31 170 LEU A O 1
ATOM 1320 N N . ARG A 1 171 ? 17.912 2.098 13.399 1.00 88.25 171 ARG A N 1
ATOM 1321 C CA . ARG A 1 171 ? 19.355 2.402 13.267 1.00 88.25 171 ARG A CA 1
ATOM 1322 C C . ARG A 1 171 ? 20.107 1.452 12.327 1.00 88.25 171 ARG A C 1
ATOM 1324 O O . ARG A 1 171 ? 21.151 1.822 11.805 1.00 88.25 171 ARG A O 1
ATOM 1331 N N . TRP A 1 172 ? 19.599 0.237 12.149 1.00 86.12 172 TRP A N 1
ATOM 1332 C CA . TRP A 1 172 ? 20.229 -0.838 11.377 1.00 86.12 172 TRP A CA 1
ATOM 1333 C C . TRP A 1 172 ? 19.484 -1.170 10.077 1.00 86.12 172 TRP A C 1
ATOM 1335 O O . TRP A 1 172 ? 19.897 -2.081 9.366 1.00 86.12 172 TRP A O 1
ATOM 1345 N N . ASP A 1 173 ? 18.382 -0.476 9.772 1.00 85.88 173 ASP A N 1
ATOM 1346 C CA . ASP A 1 173 ? 17.493 -0.818 8.660 1.00 85.88 173 ASP A CA 1
ATOM 1347 C C . ASP A 1 173 ? 16.646 0.389 8.218 1.00 85.88 173 ASP A C 1
ATOM 1349 O O . ASP A 1 173 ? 16.388 1.303 8.992 1.00 85.88 173 ASP A O 1
ATOM 1353 N N . ARG A 1 174 ? 16.173 0.393 6.971 1.00 86.00 174 ARG A N 1
ATOM 1354 C CA . ARG A 1 174 ? 15.349 1.468 6.396 1.00 86.00 174 ARG A CA 1
ATOM 1355 C C . ARG A 1 174 ? 13.869 1.383 6.777 1.00 86.00 174 ARG A C 1
ATOM 1357 O O . ARG A 1 174 ? 13.091 2.239 6.361 1.00 86.00 174 ARG A O 1
ATOM 1364 N N . HIS A 1 175 ? 13.456 0.364 7.531 1.00 90.81 175 HIS A N 1
ATOM 1365 C CA . HIS A 1 175 ? 12.091 0.294 8.047 1.00 90.81 175 HIS A CA 1
ATOM 1366 C C . HIS A 1 175 ? 11.808 1.462 9.004 1.00 90.81 175 HIS A C 1
ATOM 1368 O O . HIS A 1 175 ? 12.698 1.840 9.772 1.00 90.81 175 HIS A O 1
ATOM 1374 N N . PRO A 1 176 ? 10.584 2.027 8.991 1.00 93.06 176 PRO A N 1
ATOM 1375 C CA . PRO A 1 176 ? 10.235 3.106 9.902 1.00 93.06 176 PRO A CA 1
ATOM 1376 C C . PRO A 1 176 ? 10.383 2.692 11.364 1.00 93.06 176 PRO A C 1
ATOM 1378 O O . PRO A 1 176 ? 9.974 1.597 11.746 1.00 93.06 176 PRO A O 1
ATOM 1381 N N . ASN A 1 177 ? 10.924 3.592 12.184 1.00 95.50 177 ASN A N 1
ATOM 1382 C CA . ASN A 1 177 ? 10.883 3.441 13.638 1.00 95.50 177 ASN A CA 1
ATOM 1383 C C . ASN A 1 177 ? 9.504 3.861 14.190 1.00 95.50 177 ASN A C 1
ATOM 1385 O O . ASN A 1 177 ? 8.604 4.214 13.427 1.00 95.50 177 ASN A O 1
ATOM 1389 N N . ALA A 1 178 ? 9.337 3.875 15.516 1.00 96.06 178 ALA A N 1
ATOM 1390 C CA . ALA A 1 178 ? 8.073 4.243 16.159 1.00 96.06 178 ALA A CA 1
ATOM 1391 C C . ALA A 1 178 ? 7.520 5.616 15.712 1.00 96.06 178 ALA A C 1
ATOM 1393 O O . ALA A 1 178 ? 6.307 5.766 15.567 1.00 96.06 178 ALA A O 1
ATOM 1394 N N . ARG A 1 179 ? 8.381 6.606 15.418 1.00 96.62 179 ARG A N 1
ATOM 1395 C CA . ARG A 1 179 ? 7.948 7.926 14.915 1.00 96.62 179 ARG A CA 1
ATOM 1396 C C . ARG A 1 179 ? 7.415 7.841 13.490 1.00 96.62 179 ARG A C 1
ATOM 1398 O O . ARG A 1 179 ? 6.350 8.378 13.202 1.00 96.62 179 ARG A O 1
ATOM 1405 N N . GLY A 1 180 ? 8.121 7.131 12.612 1.00 96.38 180 GLY A N 1
ATOM 1406 C CA . GLY A 1 180 ? 7.663 6.915 11.240 1.00 96.38 180 GLY A CA 1
ATOM 1407 C C . GLY A 1 180 ? 6.382 6.077 11.186 1.00 96.38 180 GLY A C 1
ATOM 1408 O O . GLY A 1 180 ? 5.461 6.406 10.442 1.00 96.38 180 GLY A O 1
ATOM 1409 N N . ALA A 1 181 ? 6.269 5.051 12.035 1.00 96.94 181 ALA A N 1
ATOM 1410 C CA . ALA A 1 181 ? 5.040 4.277 12.200 1.00 96.94 181 ALA A CA 1
ATOM 1411 C C . ALA A 1 181 ? 3.875 5.149 12.695 1.00 96.94 181 ALA A C 1
ATOM 1413 O O . ALA A 1 181 ? 2.775 5.058 12.151 1.00 96.94 181 ALA A O 1
ATOM 1414 N N . HIS A 1 182 ? 4.123 6.043 13.656 1.00 97.56 182 HIS A N 1
ATOM 1415 C CA . HIS A 1 182 ? 3.122 6.994 14.135 1.00 97.56 182 HIS A CA 1
ATOM 1416 C C . HIS A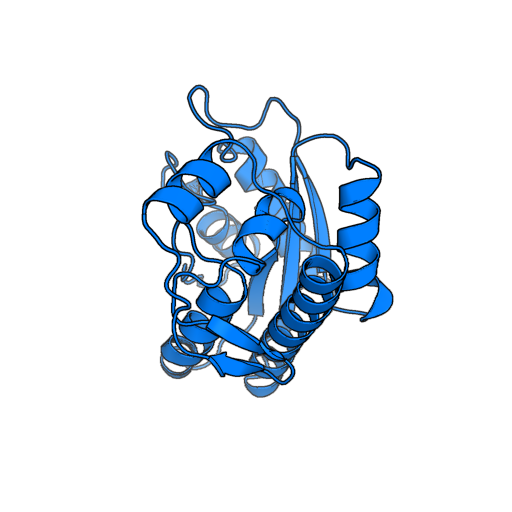 1 182 ? 2.645 7.946 13.031 1.00 97.56 182 HIS A C 1
ATOM 1418 O O . HIS A 1 182 ? 1.443 8.135 12.866 1.00 97.56 182 HIS A O 1
ATOM 1424 N N . ALA A 1 183 ? 3.556 8.499 12.225 1.00 97.69 183 ALA A N 1
ATOM 1425 C CA . ALA A 1 183 ? 3.194 9.380 11.113 1.00 97.69 183 ALA A CA 1
ATOM 1426 C C . ALA A 1 183 ? 2.279 8.681 10.092 1.00 97.69 183 ALA A C 1
ATOM 1428 O O . ALA A 1 183 ? 1.270 9.244 9.661 1.00 97.69 183 ALA A O 1
ATOM 1429 N N . ILE A 1 184 ? 2.587 7.424 9.760 1.00 97.94 184 ILE A N 1
ATOM 1430 C CA . ILE A 1 184 ? 1.745 6.599 8.889 1.00 97.94 184 ILE A CA 1
ATOM 1431 C C . ILE A 1 184 ? 0.382 6.332 9.535 1.00 97.94 184 ILE A C 1
ATOM 1433 O O . ILE A 1 184 ? -0.645 6.488 8.875 1.00 97.94 184 ILE A O 1
ATOM 1437 N N . ALA A 1 185 ? 0.357 5.939 10.811 1.00 98.00 185 ALA A N 1
ATOM 1438 C CA . ALA A 1 185 ? -0.876 5.639 11.531 1.00 98.00 185 ALA A CA 1
ATOM 1439 C C . ALA A 1 185 ? -1.814 6.852 11.598 1.00 98.00 185 ALA A C 1
ATOM 1441 O O . ALA A 1 185 ? -2.992 6.734 11.266 1.00 98.00 185 ALA A O 1
ATOM 1442 N N . SER A 1 186 ? -1.277 8.027 11.929 1.00 98.12 186 SER A N 1
ATOM 1443 C CA . SER A 1 186 ? -2.028 9.282 11.985 1.00 98.12 186 SER A CA 1
ATOM 1444 C C . SER A 1 186 ? -2.624 9.661 10.627 1.00 98.12 186 SER A C 1
ATOM 1446 O O . SER A 1 186 ? -3.787 10.056 10.551 1.00 98.12 186 SER A O 1
ATOM 1448 N N . ALA A 1 187 ? -1.874 9.483 9.534 1.00 98.19 187 ALA A N 1
ATOM 1449 C CA . ALA A 1 187 ? -2.380 9.736 8.185 1.00 98.19 187 ALA A CA 1
ATOM 1450 C C . ALA A 1 187 ? -3.499 8.759 7.780 1.00 98.19 187 ALA A C 1
ATOM 1452 O O . ALA A 1 187 ? -4.475 9.164 7.146 1.00 98.19 187 ALA A O 1
ATOM 1453 N N . ILE A 1 188 ? -3.383 7.482 8.165 1.00 98.12 188 ILE A N 1
ATOM 1454 C CA . ILE A 1 188 ? -4.439 6.482 7.955 1.00 98.12 188 ILE A CA 1
ATOM 1455 C C . ILE A 1 188 ? -5.696 6.870 8.730 1.00 98.12 188 ILE A C 1
ATOM 1457 O O . ILE A 1 188 ? -6.771 6.928 8.136 1.00 98.12 188 ILE A O 1
ATOM 1461 N N . ALA A 1 189 ? -5.565 7.150 10.029 1.00 97.94 189 ALA A N 1
ATOM 1462 C CA . ALA A 1 189 ? -6.689 7.498 10.890 1.00 97.94 189 ALA A CA 1
ATOM 1463 C C . ALA A 1 189 ? -7.439 8.723 10.350 1.00 97.94 189 ALA A C 1
ATOM 1465 O O . ALA A 1 189 ? -8.631 8.631 10.057 1.00 97.94 189 ALA A O 1
ATOM 1466 N N . ALA A 1 190 ? -6.715 9.811 10.067 1.00 97.62 190 ALA A N 1
ATOM 1467 C CA . ALA A 1 190 ? -7.296 11.027 9.504 1.00 97.62 190 ALA A CA 1
ATOM 1468 C C . ALA A 1 190 ? -8.037 10.770 8.181 1.00 97.62 190 ALA A C 1
ATOM 1470 O O . ALA A 1 190 ? -9.081 11.368 7.920 1.00 97.62 190 ALA A O 1
ATOM 1471 N N . ARG A 1 191 ? -7.523 9.871 7.330 1.00 96.94 191 ARG A N 1
ATOM 1472 C CA . ARG A 1 191 ? -8.150 9.572 6.038 1.00 96.94 191 ARG A CA 1
ATOM 1473 C C . ARG A 1 191 ? -9.400 8.700 6.156 1.00 96.94 191 ARG A C 1
ATOM 1475 O O . ARG A 1 191 ? -10.289 8.838 5.316 1.00 96.94 191 ARG A O 1
ATOM 1482 N N . LEU A 1 192 ? -9.461 7.819 7.153 1.00 95.75 192 LEU A N 1
ATOM 1483 C CA . LEU A 1 192 ? -10.619 6.959 7.418 1.00 95.75 192 LEU A CA 1
ATOM 1484 C C . LEU A 1 192 ? -11.750 7.700 8.155 1.00 95.75 192 LEU A C 1
ATOM 1486 O O . LEU A 1 192 ? -12.913 7.347 7.991 1.00 95.75 192 LEU A O 1
ATOM 1490 N N . GLU A 1 193 ? -11.443 8.756 8.912 1.00 93.25 193 GLU A N 1
ATOM 1491 C CA . GLU A 1 193 ? -12.459 9.609 9.554 1.00 93.25 193 GLU A CA 1
ATOM 1492 C C . GLU A 1 193 ? -13.170 10.549 8.568 1.00 93.25 193 GLU A C 1
ATOM 1494 O O . GLU A 1 193 ? -14.347 10.873 8.743 1.00 93.25 193 GLU A O 1
ATOM 1499 N N . GLN A 1 194 ? -12.473 10.968 7.508 1.00 80.12 194 GLN A N 1
ATOM 1500 C CA . GLN A 1 194 ? -13.026 11.770 6.415 1.00 80.12 194 GLN A CA 1
ATOM 1501 C C . GLN A 1 194 ? -13.917 10.897 5.515 1.00 80.12 194 GLN A C 1
ATOM 1503 O O . GLN A 1 194 ? -13.447 10.354 4.510 1.00 80.12 194 GLN A O 1
ATOM 1508 N N . LYS A 1 195 ? -15.185 10.733 5.908 1.00 56.66 195 LYS A N 1
ATOM 1509 C CA . LYS A 1 195 ? -16.227 10.075 5.102 1.00 56.66 195 LYS A CA 1
ATOM 1510 C C . LYS A 1 195 ? -16.540 10.841 3.820 1.00 56.66 195 LYS A C 1
ATOM 1512 O O . LYS A 1 195 ? -16.801 12.059 3.919 1.00 56.66 195 LYS A O 1
#